Protein AF-A0A7V8YQB6-F1 (afdb_monomer_lite)

Sequence (262 aa):
MSSCWRRGRGGPSGEDEVRTTPVVWRSEDGDKWQQLETNGLTARYLDAIVTSGGAFLAFGAEEVPAPPGLESEEDLEEEEGAETGEPEMVYVTSVWRSEDGEQWTAVGGDPVTPAGENSSEGLGAVAVNGDRVVVSLGAECYGCYDDFSNALYRSEDDGRSWQELDDTGLDDLDLANTDVIPRVVSFDSGFVAVGTSEDGDDTVATLWRSADGETWTGKTQLGGPREYEYAADIDAMAATETGVIILELRGDELAVWRVELS

pLDDT: mean 82.9, std 16.32, range [29.64, 98.06]

Secondary structure (DSSP, 8-state):
-------------SSS-------EEE-SSSS--EEEP-BT---SEEEEEEEETTEEEEEEEEEEEPPTT---GGGGT--S----PPPPEEEEEEEEEESSSSB-EEESSS-SS-SSS--EEEEEEEEEETTEEEEEEEEEPTTSTT-EEEEEEEESSTTSS-EEE--TT-GGG--TT-----EEEEETTEEEEEEEEEETTEEEEEEEEESSSSS-EEEEE--S--EES-PPP--EEEEETTEEEEEEEETTEEEEEEEE--

Foldseek 3Di:
DDWDWDWDQDDDPDPPDRQQDTWTWTDPPVPDIDIAAAAAPQASDWDDWDDAPQKIKTKHKHKDFADPPPDPPVVVPDPDDPDVDDGDIDIAIWMWIGNVNHYTHTAAVAGLDHRDQFHFPDWQEWEDAHNKIKTWTFTHGHPLPQFTDIWIWMDNHNRRHIDIAAQAPVVQQRDPNARWTWYWYDDDQWIKTWTWGDDDQWIFIWIWIDNRNHHTDDTDTDDDDTDGPYTFYFPDKDADNFGIWTWGDDPPDIDIDDDGDD

Radius of gyration: 19.71 Å; chains: 1; bounding box: 48×61×42 Å

Structure (mmCIF, N/CA/C/O backbone):
data_AF-A0A7V8YQB6-F1
#
_entry.id   AF-A0A7V8YQB6-F1
#
loop_
_atom_site.group_PDB
_atom_site.id
_atom_site.type_symbol
_atom_site.label_atom_id
_atom_site.label_alt_id
_atom_site.label_comp_id
_atom_site.label_asym_id
_atom_site.label_entity_id
_atom_site.label_seq_id
_atom_site.pdbx_PDB_ins_code
_atom_site.Cartn_x
_atom_site.Cartn_y
_atom_site.Cartn_z
_atom_site.occupancy
_atom_site.B_iso_or_equiv
_atom_site.auth_seq_id
_atom_site.auth_comp_id
_atom_site.auth_asym_id
_atom_site.auth_atom_id
_atom_site.pdbx_PDB_model_num
ATOM 1 N N . MET A 1 1 ? -7.477 -18.147 6.281 1.00 32.41 1 MET A N 1
ATOM 2 C CA . MET A 1 1 ? -8.869 -17.757 5.982 1.00 32.41 1 MET A CA 1
ATOM 3 C C . MET A 1 1 ? -8.764 -16.613 5.001 1.00 32.41 1 MET A C 1
ATOM 5 O O . MET A 1 1 ? -8.082 -15.655 5.326 1.00 32.41 1 MET A O 1
ATOM 9 N N . SER A 1 2 ? -9.315 -16.751 3.801 1.00 29.64 2 SER A N 1
ATOM 10 C CA . SER A 1 2 ? -9.238 -15.699 2.785 1.00 29.64 2 SER A CA 1
ATOM 11 C C . SER A 1 2 ? -10.543 -14.914 2.831 1.00 29.64 2 SER A C 1
ATOM 13 O O . SER A 1 2 ? -11.567 -15.403 2.369 1.00 29.64 2 SER A O 1
ATOM 15 N N . SER A 1 3 ? -10.528 -13.746 3.466 1.00 32.56 3 SER A N 1
ATOM 16 C CA . SER A 1 3 ? -11.641 -12.794 3.442 1.00 32.56 3 SER A CA 1
ATOM 17 C C . SER A 1 3 ? -11.497 -11.903 2.211 1.00 32.56 3 SER A C 1
ATOM 19 O O . SER A 1 3 ? -10.478 -11.232 2.057 1.00 32.56 3 SER A O 1
ATOM 21 N N . CYS A 1 4 ? -12.494 -11.902 1.329 1.00 34.97 4 CYS A N 1
ATOM 22 C CA . CYS A 1 4 ? -12.606 -10.896 0.276 1.00 34.97 4 CYS A CA 1
ATOM 23 C C . CYS A 1 4 ? -13.251 -9.628 0.863 1.00 34.97 4 CYS A C 1
ATOM 25 O O . CYS A 1 4 ? -14.044 -9.731 1.796 1.00 34.97 4 CYS A O 1
ATOM 27 N N . TRP A 1 5 ? -12.978 -8.453 0.289 1.00 46.47 5 TRP A N 1
ATOM 28 C CA . TRP A 1 5 ? -13.599 -7.175 0.671 1.00 46.47 5 TRP A CA 1
ATOM 29 C C . TRP A 1 5 ? -14.006 -6.400 -0.590 1.00 46.47 5 TRP A C 1
ATOM 31 O O . TRP A 1 5 ? -13.373 -6.548 -1.635 1.00 46.47 5 TRP A O 1
ATOM 41 N N . ARG A 1 6 ? -15.072 -5.588 -0.525 1.00 35.12 6 ARG A N 1
ATOM 42 C CA . ARG A 1 6 ? -15.575 -4.805 -1.670 1.00 35.12 6 ARG A CA 1
ATOM 43 C C . ARG A 1 6 ? -15.864 -3.357 -1.270 1.00 35.12 6 ARG A C 1
ATOM 45 O O . ARG A 1 6 ? -16.648 -3.121 -0.356 1.00 35.12 6 ARG A O 1
ATOM 52 N N . ARG A 1 7 ? -15.293 -2.395 -2.007 1.00 39.41 7 ARG A N 1
ATOM 53 C CA . ARG A 1 7 ? -15.573 -0.951 -1.883 1.00 39.41 7 ARG A CA 1
ATOM 54 C C . ARG A 1 7 ? -16.914 -0.624 -2.554 1.00 39.41 7 ARG A C 1
ATOM 56 O O . ARG A 1 7 ? -17.125 -0.969 -3.716 1.00 39.41 7 ARG A O 1
ATOM 63 N N . GLY A 1 8 ? -17.825 0.031 -1.836 1.00 38.31 8 GLY A N 1
ATOM 64 C CA . GLY A 1 8 ? -19.084 0.545 -2.382 1.00 38.31 8 GLY A CA 1
ATOM 65 C C . GLY A 1 8 ? -19.211 2.044 -2.121 1.00 38.31 8 GLY A C 1
ATOM 66 O O . GLY A 1 8 ? -19.107 2.463 -0.975 1.00 38.31 8 GLY A O 1
ATOM 67 N N . ARG A 1 9 ? -19.445 2.852 -3.165 1.00 43.38 9 ARG A N 1
ATOM 68 C CA . ARG A 1 9 ? -19.865 4.257 -3.013 1.00 43.38 9 ARG A CA 1
ATOM 69 C C . ARG A 1 9 ? -21.390 4.284 -2.873 1.00 43.38 9 ARG A C 1
ATOM 71 O O . ARG A 1 9 ? -22.095 3.920 -3.812 1.00 43.38 9 ARG A O 1
ATOM 78 N N . GLY A 1 10 ? -21.898 4.660 -1.702 1.00 38.88 10 GLY A N 1
ATOM 79 C CA . GLY A 1 10 ? -23.322 4.933 -1.504 1.00 38.88 10 GLY A CA 1
ATOM 80 C C . GLY A 1 10 ? -23.642 6.354 -1.963 1.00 38.88 10 GLY A C 1
ATOM 81 O O . GLY A 1 10 ? -22.994 7.288 -1.511 1.00 38.88 10 GLY A O 1
ATOM 82 N N . GLY A 1 11 ? -24.607 6.523 -2.868 1.00 36.59 11 GLY A N 1
ATOM 83 C CA . GLY A 1 11 ? -25.071 7.842 -3.304 1.00 36.59 11 GLY A CA 1
ATOM 84 C C . GLY A 1 11 ? -26.537 8.076 -2.944 1.00 36.59 11 GLY A C 1
ATOM 85 O O . GLY A 1 11 ? -27.365 7.181 -3.141 1.00 36.59 11 GLY A O 1
ATOM 86 N N . PRO A 1 12 ? -26.871 9.290 -2.487 1.00 45.81 12 PRO A N 1
ATOM 87 C CA . PRO A 1 12 ? -28.145 9.904 -2.819 1.00 45.81 12 PRO A CA 1
ATOM 88 C C . PRO A 1 12 ? -27.963 11.308 -3.417 1.00 45.81 12 PRO A C 1
ATOM 90 O O . PRO A 1 12 ? -27.114 12.091 -3.016 1.00 45.81 12 PRO A O 1
ATOM 93 N N . SER A 1 13 ? -28.799 11.610 -4.407 1.00 49.97 13 SER A N 1
ATOM 94 C CA . SER A 1 13 ? -28.921 12.910 -5.059 1.00 49.97 13 SER A CA 1
ATOM 95 C C . SER A 1 13 ? -29.638 13.914 -4.147 1.00 49.97 13 SER A C 1
ATOM 97 O O . SER A 1 13 ? -30.862 13.868 -4.012 1.00 49.97 13 SER A O 1
ATOM 99 N N . GLY A 1 14 ? -28.868 14.816 -3.558 1.00 47.53 14 GLY A N 1
ATOM 100 C CA . GLY A 1 14 ? -29.276 16.016 -2.830 1.00 47.53 14 GLY A CA 1
ATOM 101 C C . GLY A 1 14 ? -27.992 16.712 -2.387 1.00 47.53 14 GLY A C 1
ATOM 102 O O . GLY A 1 14 ? -27.020 16.018 -2.125 1.00 47.53 14 GLY A O 1
ATOM 103 N N . GLU A 1 15 ? -27.950 18.041 -2.338 1.00 51.22 15 GLU A N 1
ATOM 104 C CA . GLU A 1 15 ? -26.776 18.844 -1.924 1.00 51.22 15 GLU A CA 1
ATOM 105 C C . GLU A 1 15 ? -26.365 18.633 -0.445 1.00 51.22 15 GLU A C 1
ATOM 107 O O . GLU A 1 15 ? -25.643 19.442 0.128 1.00 51.22 15 GLU A O 1
ATOM 112 N N . ASP A 1 16 ? -26.814 17.541 0.177 1.00 52.59 16 ASP A N 1
ATOM 113 C CA . ASP A 1 16 ? -26.273 17.042 1.428 1.00 52.59 16 ASP A CA 1
ATOM 114 C C . ASP A 1 16 ? -24.905 16.438 1.115 1.00 52.59 16 ASP A C 1
ATOM 116 O O . ASP A 1 16 ? -24.802 15.411 0.440 1.00 52.59 16 ASP A O 1
ATOM 120 N N . GLU A 1 17 ? -23.866 17.118 1.589 1.00 55.62 17 GLU A N 1
ATOM 121 C CA . GLU A 1 17 ? -22.487 16.655 1.678 1.00 55.62 17 GLU A CA 1
ATOM 122 C C . GLU A 1 17 ? -22.451 15.130 1.858 1.00 55.62 17 GLU A C 1
ATOM 124 O O . GLU A 1 17 ? -22.851 14.591 2.898 1.00 55.62 17 GLU A O 1
ATOM 129 N N . VAL A 1 18 ? -22.075 14.412 0.792 1.00 56.00 18 VAL A N 1
ATOM 130 C CA . VAL A 1 18 ? -22.052 12.949 0.789 1.00 56.00 18 VAL A CA 1
ATOM 131 C C . VAL A 1 18 ? -20.991 12.541 1.795 1.00 56.00 18 VAL A C 1
ATOM 133 O O . VAL A 1 18 ? -19.811 12.473 1.469 1.00 56.00 18 VAL A O 1
ATOM 136 N N . ARG A 1 19 ? -21.405 12.284 3.037 1.00 56.00 19 ARG A N 1
ATOM 137 C CA . ARG A 1 19 ? -20.531 11.715 4.056 1.00 56.00 19 ARG A CA 1
ATOM 138 C C . ARG A 1 19 ? -20.094 10.348 3.563 1.00 56.00 19 ARG A C 1
ATOM 140 O O . ARG A 1 19 ? -20.851 9.378 3.622 1.00 56.00 19 ARG A O 1
ATOM 147 N N . THR A 1 20 ? -18.873 10.277 3.053 1.00 69.56 20 THR A N 1
ATOM 148 C CA . THR A 1 20 ? -18.257 9.049 2.561 1.00 69.56 20 THR A CA 1
ATOM 149 C C . THR A 1 20 ? -17.735 8.219 3.725 1.00 69.56 20 THR A C 1
ATOM 151 O O . THR A 1 20 ? -16.581 7.827 3.731 1.00 69.56 20 THR A O 1
ATOM 154 N N . THR A 1 21 ? -18.551 7.936 4.741 1.00 81.62 21 THR A N 1
ATOM 155 C CA . THR A 1 21 ? -18.093 7.045 5.812 1.00 81.62 21 THR A CA 1
ATOM 156 C C . THR A 1 21 ? -17.849 5.655 5.214 1.00 81.62 21 THR A C 1
ATOM 158 O O . THR A 1 21 ? -18.752 5.107 4.567 1.00 81.62 21 THR A O 1
ATOM 161 N N . PRO A 1 22 ? -16.647 5.077 5.373 1.00 89.44 22 PRO A N 1
ATOM 162 C CA . PRO A 1 22 ? -16.356 3.765 4.831 1.00 89.44 22 PRO A CA 1
ATOM 163 C C . PRO A 1 22 ? -17.272 2.715 5.456 1.00 89.44 22 PRO A C 1
ATOM 165 O O . PRO A 1 22 ? -17.621 2.773 6.632 1.00 89.44 22 PRO A O 1
ATOM 168 N N . VAL A 1 23 ? -17.655 1.733 4.644 1.00 91.50 23 VAL A N 1
ATOM 169 C CA . VAL A 1 23 ? -18.453 0.587 5.082 1.00 91.50 23 VAL A CA 1
ATOM 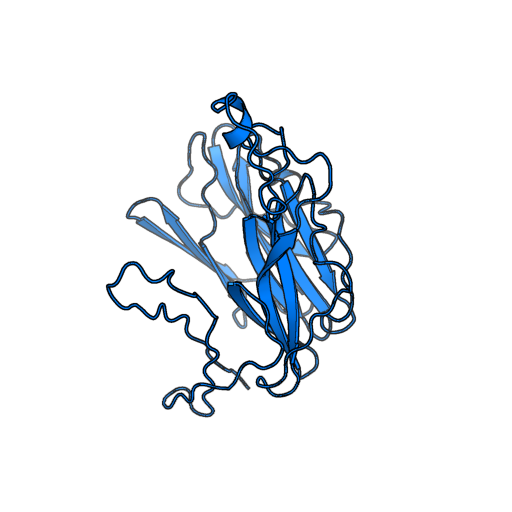170 C C . VAL A 1 23 ? -17.631 -0.683 4.942 1.00 91.50 23 VAL A C 1
ATOM 172 O O . VAL A 1 23 ? -17.038 -0.944 3.895 1.00 91.50 23 VAL A O 1
ATOM 175 N N . VAL A 1 24 ? -17.617 -1.490 5.997 1.00 92.94 24 VAL A N 1
ATOM 176 C CA . VAL A 1 24 ? -16.900 -2.766 6.042 1.00 92.94 24 VAL A CA 1
ATOM 177 C C . VAL A 1 24 ? -17.914 -3.899 5.896 1.00 92.94 24 VAL A C 1
ATOM 179 O O . VAL A 1 24 ? -18.964 -3.889 6.534 1.00 92.94 24 VAL A O 1
ATOM 182 N N . TRP A 1 25 ? -17.624 -4.875 5.034 1.00 95.31 25 TRP A N 1
ATOM 183 C CA . TRP A 1 25 ? -18.513 -6.006 4.747 1.00 95.31 25 TRP A CA 1
ATOM 184 C C . TRP A 1 25 ? -17.789 -7.327 4.957 1.00 95.31 25 TRP A C 1
ATOM 186 O O . TRP A 1 25 ? -16.806 -7.584 4.277 1.00 95.31 25 TRP A O 1
ATOM 196 N N . ARG A 1 26 ? -18.299 -8.199 5.826 1.00 94.81 26 ARG A N 1
ATOM 197 C CA . ARG A 1 26 ? -17.710 -9.516 6.094 1.00 94.81 26 ARG A CA 1
ATOM 198 C C . ARG A 1 26 ? -18.475 -10.623 5.379 1.00 94.81 26 ARG A C 1
ATOM 200 O O . ARG A 1 26 ? -19.706 -10.603 5.319 1.00 94.81 26 ARG A O 1
ATOM 207 N N . SER A 1 27 ? -17.734 -11.622 4.910 1.00 95.44 27 SER A N 1
ATOM 208 C CA . SER A 1 27 ? -18.269 -12.885 4.414 1.00 95.44 27 SER A CA 1
ATOM 209 C C . SER A 1 27 ? -17.462 -14.061 4.961 1.00 95.44 27 SER A C 1
ATOM 211 O O . SER A 1 27 ? -16.235 -14.007 4.998 1.00 95.44 27 SER A O 1
ATOM 213 N N . GLU A 1 28 ? -18.151 -15.120 5.389 1.00 94.38 28 GLU A N 1
ATOM 214 C CA . GLU A 1 28 ? -17.519 -16.386 5.795 1.00 94.38 28 GLU A CA 1
ATOM 215 C C . GLU A 1 28 ? -17.363 -17.363 4.620 1.00 94.38 28 GLU A C 1
ATOM 217 O O . GLU A 1 28 ? -16.513 -18.251 4.666 1.00 94.38 28 GLU A O 1
ATOM 222 N N . ASP A 1 29 ? -18.187 -17.210 3.578 1.00 94.31 29 ASP A N 1
ATOM 223 C CA . ASP A 1 29 ? -18.300 -18.130 2.441 1.00 94.31 29 ASP A CA 1
ATOM 224 C C . ASP A 1 29 ? -17.930 -17.495 1.087 1.00 94.31 29 ASP A C 1
ATOM 226 O O . ASP A 1 29 ? -17.800 -18.205 0.096 1.00 94.31 29 ASP A O 1
ATOM 230 N N . GLY A 1 30 ? -17.736 -16.175 1.040 1.00 95.06 30 GLY A N 1
ATOM 231 C CA . GLY A 1 30 ? -17.519 -15.390 -0.179 1.00 95.06 30 GLY A CA 1
ATOM 232 C C . GLY A 1 30 ? -18.804 -15.045 -0.945 1.00 95.06 30 GLY A C 1
ATOM 233 O O . GLY A 1 30 ? -18.789 -14.148 -1.791 1.00 95.06 30 GLY A O 1
ATOM 234 N N . ASP A 1 31 ? -19.928 -15.687 -0.620 1.00 95.44 31 ASP A N 1
ATOM 235 C CA . ASP A 1 31 ? -21.199 -15.565 -1.340 1.00 95.44 31 ASP A CA 1
ATOM 236 C C . ASP A 1 31 ? -22.177 -14.621 -0.631 1.00 95.44 31 ASP A C 1
ATOM 238 O O . ASP A 1 31 ? -22.929 -13.879 -1.272 1.00 95.44 31 ASP A O 1
ATOM 242 N N . LYS A 1 32 ? -22.189 -14.636 0.705 1.00 95.12 32 LYS A N 1
ATOM 243 C CA . LYS A 1 32 ? -23.085 -13.827 1.535 1.00 95.12 32 LYS A CA 1
ATOM 244 C C . LYS A 1 32 ? -22.306 -12.790 2.307 1.00 95.12 32 LYS A C 1
ATOM 246 O O . LYS A 1 32 ? -21.325 -13.102 2.974 1.00 95.12 32 LYS A O 1
ATOM 251 N N . TRP A 1 33 ? -22.804 -11.564 2.264 1.00 97.19 33 TRP A N 1
ATOM 252 C CA . TRP A 1 33 ? -22.111 -10.407 2.801 1.00 97.19 33 TRP A CA 1
ATOM 253 C C . TRP A 1 33 ? -22.971 -9.717 3.844 1.00 97.19 33 TRP A C 1
ATOM 255 O O . TRP A 1 33 ? -24.144 -9.424 3.604 1.00 97.19 33 TRP A O 1
ATOM 265 N N . GLN A 1 34 ? -22.370 -9.462 4.998 1.00 96.81 34 GLN A N 1
ATOM 266 C CA . GLN A 1 34 ? -22.967 -8.698 6.077 1.00 96.81 34 GLN A CA 1
ATOM 267 C C . GLN A 1 34 ? -22.159 -7.420 6.270 1.00 96.81 34 GLN A C 1
ATOM 269 O O . GLN A 1 34 ? -20.950 -7.481 6.488 1.00 96.81 34 GLN A O 1
ATOM 274 N N . GLN A 1 35 ? -22.831 -6.273 6.210 1.00 96.06 35 GLN A N 1
ATOM 275 C CA . GLN A 1 35 ? -22.233 -5.012 6.627 1.00 96.06 35 GLN A CA 1
ATOM 276 C C . GLN A 1 35 ? -21.983 -5.055 8.139 1.00 96.06 35 GLN A C 1
ATOM 278 O O . GLN A 1 35 ? -22.872 -5.437 8.904 1.00 96.06 35 GLN A O 1
ATOM 283 N N . LEU A 1 36 ? -20.770 -4.700 8.546 1.00 95.50 36 LEU A N 1
ATOM 284 C CA . LEU A 1 36 ? -20.361 -4.586 9.938 1.00 95.50 36 LEU A CA 1
ATOM 285 C C . LEU A 1 36 ? -20.487 -3.138 10.415 1.00 95.50 36 LEU A C 1
ATOM 287 O O . LEU A 1 36 ? -20.390 -2.198 9.624 1.00 95.50 36 LEU A O 1
ATOM 291 N N . GLU A 1 37 ? -20.668 -2.977 11.722 1.00 94.38 37 GLU A N 1
ATOM 292 C CA . GLU A 1 37 ? -20.469 -1.693 12.392 1.00 94.38 37 GLU A CA 1
ATOM 293 C C . GLU A 1 37 ? -18.965 -1.394 12.452 1.00 94.38 37 GLU A C 1
ATOM 295 O O . GLU A 1 37 ? -18.173 -2.291 12.728 1.00 94.38 37 GLU A O 1
ATOM 300 N N . THR A 1 38 ? -18.563 -0.148 12.214 1.00 94.44 38 THR A N 1
ATOM 301 C CA . THR A 1 38 ? -17.147 0.259 12.139 1.00 94.44 38 THR A CA 1
ATOM 302 C C . THR A 1 38 ? -16.806 1.239 13.257 1.00 94.44 38 THR A C 1
ATOM 304 O O . THR A 1 38 ? -16.433 2.388 13.022 1.00 94.44 38 THR A O 1
ATOM 307 N N . ASN A 1 39 ? -16.991 0.808 14.505 1.00 95.62 39 ASN A N 1
ATOM 308 C CA . ASN A 1 39 ? -16.793 1.677 15.664 1.00 95.62 39 ASN A CA 1
ATOM 309 C C . ASN A 1 39 ? -15.314 2.053 15.805 1.00 95.62 39 ASN A C 1
ATOM 311 O O . ASN A 1 39 ? -14.451 1.181 15.758 1.00 95.62 39 ASN A O 1
ATOM 315 N N . GLY A 1 40 ? -15.030 3.342 16.000 1.00 94.06 40 GLY A N 1
ATOM 316 C CA . GLY A 1 40 ? -13.660 3.850 16.146 1.00 94.06 40 GLY A CA 1
ATOM 317 C C . GLY A 1 40 ? -12.879 3.987 14.835 1.00 94.06 40 GLY A C 1
ATOM 318 O O . GLY A 1 40 ? -11.739 4.441 14.864 1.00 94.06 40 GLY A O 1
ATOM 319 N N . LEU A 1 41 ? -13.480 3.640 13.692 1.00 94.56 41 LEU A N 1
ATOM 320 C CA . LEU A 1 41 ? -12.898 3.891 12.380 1.00 94.56 41 LEU A CA 1
ATOM 321 C C . LEU A 1 41 ? -13.237 5.321 11.938 1.00 94.56 41 LEU A C 1
ATOM 323 O O . LEU A 1 41 ? -14.375 5.603 11.565 1.00 94.56 41 LEU A O 1
ATOM 327 N N . THR A 1 42 ? -12.258 6.219 12.013 1.00 92.88 42 THR A N 1
ATOM 328 C CA . THR A 1 42 ? -12.405 7.658 11.714 1.00 92.88 42 THR A CA 1
ATOM 329 C C . THR A 1 42 ? -12.061 8.025 10.272 1.00 92.88 42 THR A C 1
ATOM 331 O O . THR A 1 42 ? -12.212 9.179 9.885 1.00 92.88 42 THR A O 1
ATOM 334 N N . ALA A 1 43 ? -11.644 7.045 9.471 1.00 92.06 43 ALA A N 1
ATOM 335 C CA . ALA A 1 43 ? -11.243 7.231 8.085 1.00 92.06 43 ALA A CA 1
ATOM 336 C C . ALA A 1 43 ? -12.328 7.919 7.239 1.00 92.06 43 ALA A C 1
ATOM 338 O O . ALA A 1 43 ? -13.504 7.541 7.279 1.00 92.06 43 ALA A O 1
ATOM 339 N N . ARG A 1 44 ? -11.916 8.869 6.396 1.00 90.25 44 ARG A N 1
ATOM 340 C CA . ARG A 1 44 ? -12.762 9.463 5.353 1.00 90.25 44 ARG A CA 1
ATOM 341 C C . ARG A 1 44 ? -12.903 8.540 4.148 1.00 90.25 44 ARG A C 1
ATOM 343 O O . ARG A 1 44 ? -13.943 8.527 3.495 1.00 90.25 44 ARG A O 1
ATOM 350 N N . TYR A 1 45 ? -11.878 7.751 3.855 1.00 90.38 45 TYR A N 1
ATOM 351 C CA . TYR A 1 45 ? -11.952 6.626 2.933 1.00 90.38 45 TYR A CA 1
ATOM 352 C C . TYR A 1 45 ? -10.932 5.560 3.317 1.00 90.38 45 TYR A C 1
ATOM 354 O O . TYR A 1 45 ? -9.970 5.835 4.019 1.00 90.38 45 TYR A O 1
ATOM 362 N N . LEU A 1 46 ? -11.176 4.329 2.865 1.00 92.44 46 LEU A N 1
ATOM 363 C CA . LEU A 1 46 ? -10.239 3.219 3.002 1.00 92.44 46 LEU A CA 1
ATOM 364 C C . LEU A 1 46 ? -9.648 2.871 1.643 1.00 92.44 46 LEU A C 1
ATOM 366 O O . LEU A 1 46 ? -10.397 2.738 0.666 1.00 92.44 46 LEU A O 1
ATOM 370 N N . ASP A 1 47 ? -8.342 2.642 1.638 1.00 92.50 47 ASP A N 1
ATOM 371 C CA . ASP A 1 47 ? -7.573 2.227 0.469 1.00 92.50 47 ASP A CA 1
ATOM 372 C C . ASP A 1 47 ? -7.262 0.733 0.514 1.00 92.50 47 ASP A C 1
ATOM 374 O O . ASP A 1 47 ? -7.477 0.028 -0.473 1.00 92.50 47 ASP A O 1
ATOM 378 N N . ALA A 1 48 ? -6.872 0.207 1.682 1.00 94.00 48 ALA A N 1
ATOM 379 C CA . ALA A 1 48 ? -6.620 -1.220 1.857 1.00 94.00 48 ALA A CA 1
ATOM 380 C C . ALA A 1 48 ? -7.109 -1.759 3.202 1.00 94.00 48 ALA A C 1
ATOM 382 O O . ALA A 1 48 ? -7.132 -1.065 4.216 1.00 94.00 48 ALA A O 1
ATOM 383 N N . ILE A 1 49 ? -7.448 -3.050 3.204 1.00 95.88 49 ILE A N 1
ATOM 384 C CA . ILE A 1 49 ? -7.615 -3.847 4.419 1.00 95.88 49 ILE A CA 1
ATOM 385 C C . ILE A 1 49 ? -6.808 -5.134 4.248 1.00 95.88 49 ILE A C 1
ATOM 387 O O . ILE A 1 49 ? -7.041 -5.891 3.304 1.00 95.88 49 ILE A O 1
ATOM 391 N N . VAL A 1 50 ? -5.888 -5.400 5.172 1.00 96.31 50 VAL A N 1
ATOM 392 C CA . VAL A 1 50 ? -5.061 -6.617 5.202 1.00 96.31 50 VAL A CA 1
ATOM 393 C C . VAL A 1 50 ? -5.180 -7.322 6.549 1.00 96.31 50 VAL A C 1
ATOM 395 O O . VAL A 1 50 ? -5.753 -6.790 7.499 1.00 96.31 50 VAL A O 1
ATOM 398 N N . THR A 1 51 ? -4.634 -8.534 6.643 1.00 96.25 51 THR A N 1
ATOM 399 C CA . THR A 1 51 ? -4.553 -9.281 7.903 1.00 96.25 51 THR A CA 1
ATOM 400 C C . THR A 1 51 ? -3.102 -9.519 8.300 1.00 96.25 51 THR A C 1
ATOM 402 O O . THR A 1 51 ? -2.360 -10.070 7.491 1.00 96.25 51 THR A O 1
ATOM 405 N N . SER A 1 52 ? -2.729 -9.193 9.541 1.00 95.38 52 SER A N 1
ATOM 406 C CA . SER A 1 52 ? -1.415 -9.485 10.145 1.00 95.38 52 SER A CA 1
ATOM 407 C C . SER A 1 52 ? -1.597 -9.931 11.591 1.00 95.38 52 SER A C 1
ATOM 409 O O . SER A 1 52 ? -2.447 -9.389 12.299 1.00 95.38 52 SER A O 1
ATOM 411 N N . GLY A 1 53 ? -0.852 -10.947 12.032 1.00 93.00 53 GLY A N 1
ATOM 412 C CA . GLY A 1 53 ? -0.876 -11.394 13.434 1.00 93.00 53 GLY A CA 1
ATOM 413 C C . GLY A 1 53 ? -2.257 -11.759 13.988 1.00 93.00 53 GLY A C 1
ATOM 414 O O . GLY A 1 53 ? -2.517 -11.591 15.178 1.00 93.00 53 GLY A O 1
ATOM 415 N N . GLY A 1 54 ? -3.176 -12.214 13.129 1.00 94.06 54 GLY A N 1
ATOM 416 C CA . GLY A 1 54 ? -4.557 -12.529 13.514 1.00 94.06 54 GLY A CA 1
ATOM 417 C C . GLY A 1 54 ? -5.471 -11.315 13.716 1.00 94.06 54 GLY A C 1
ATOM 418 O O . GLY A 1 54 ? -6.586 -11.490 14.196 1.00 94.06 54 GLY A O 1
ATOM 419 N N . ALA A 1 55 ? -5.028 -10.115 13.347 1.00 96.31 55 ALA A N 1
ATOM 420 C CA . ALA A 1 55 ? -5.830 -8.899 13.320 1.00 96.31 55 ALA A CA 1
ATOM 421 C C . ALA A 1 55 ? -6.001 -8.375 11.890 1.00 96.31 55 ALA A C 1
ATOM 423 O O . ALA A 1 55 ? -5.279 -8.765 10.972 1.00 96.31 55 ALA A O 1
ATOM 424 N N . PHE A 1 56 ? -6.960 -7.475 11.727 1.00 96.81 56 PHE A N 1
ATOM 425 C CA . PHE A 1 56 ? -7.169 -6.650 10.551 1.00 96.81 56 PHE A CA 1
ATOM 426 C C . PHE A 1 56 ? -6.435 -5.322 10.715 1.00 96.81 56 PHE A C 1
ATOM 428 O O . PHE A 1 56 ? -6.477 -4.713 11.786 1.00 96.81 56 PHE A O 1
ATOM 435 N N . LEU A 1 57 ? -5.810 -4.870 9.635 1.00 96.94 57 LEU A N 1
ATOM 436 C CA . LEU A 1 57 ? -5.268 -3.527 9.490 1.00 96.94 57 LEU A CA 1
ATOM 437 C C . LEU A 1 57 ? -6.009 -2.846 8.349 1.00 96.94 57 LEU A C 1
ATOM 439 O O . LEU A 1 57 ? -6.085 -3.406 7.257 1.00 96.94 57 LEU A O 1
ATOM 443 N N . ALA A 1 58 ? -6.562 -1.670 8.613 1.00 96.19 58 ALA A N 1
ATOM 444 C CA . ALA A 1 58 ? -7.181 -0.809 7.622 1.00 96.19 58 ALA A CA 1
ATOM 445 C C . ALA A 1 58 ? -6.286 0.411 7.408 1.00 96.19 58 ALA A C 1
ATOM 447 O O . ALA A 1 58 ? -5.848 1.024 8.377 1.00 96.19 58 ALA A O 1
ATOM 448 N N . PHE A 1 59 ? -6.041 0.737 6.146 1.00 94.19 59 PHE A N 1
ATOM 449 C CA . PHE A 1 59 ? -5.262 1.884 5.697 1.00 94.19 59 PHE A CA 1
ATOM 450 C C . PHE A 1 59 ? -6.189 2.808 4.924 1.00 94.19 59 PHE A C 1
ATOM 452 O O . PHE A 1 59 ? -7.028 2.336 4.145 1.00 94.19 59 PHE A O 1
ATOM 459 N N . GLY A 1 60 ? -6.045 4.106 5.132 1.00 92.06 60 GLY A N 1
ATOM 460 C CA . GLY A 1 60 ? -6.842 5.094 4.427 1.00 92.06 60 GLY A CA 1
ATOM 461 C C . GLY A 1 60 ? -6.597 6.501 4.934 1.00 92.06 60 GLY A C 1
ATOM 462 O O . GLY A 1 60 ? -5.841 6.701 5.884 1.00 92.06 60 GLY A O 1
ATOM 463 N N . ALA A 1 61 ? -7.268 7.466 4.318 1.00 89.31 61 ALA A N 1
ATOM 464 C CA . ALA A 1 61 ? -7.110 8.857 4.697 1.00 89.31 61 ALA A CA 1
ATOM 465 C C . ALA A 1 61 ? -7.966 9.239 5.903 1.00 89.31 61 ALA A C 1
ATOM 467 O O . ALA A 1 61 ? -9.158 8.917 5.988 1.00 89.31 61 ALA A O 1
ATOM 468 N N . GLU A 1 62 ? -7.357 9.997 6.799 1.00 89.62 62 GLU A N 1
ATOM 469 C CA . GLU A 1 62 ? -8.000 10.732 7.877 1.00 89.62 62 GLU A CA 1
ATOM 470 C C . GLU A 1 62 ? -7.806 12.229 7.653 1.00 89.62 62 GLU A C 1
ATOM 472 O O . GLU A 1 62 ? -6.782 12.660 7.133 1.00 89.62 62 GLU A O 1
ATOM 477 N N . GLU A 1 63 ? -8.810 13.014 8.019 1.00 87.44 63 GLU A N 1
ATOM 478 C CA . GLU A 1 63 ? -8.766 14.467 7.916 1.00 87.44 63 GLU A CA 1
ATOM 479 C C . GLU A 1 63 ? -8.334 15.048 9.263 1.00 87.44 63 GLU A C 1
ATOM 481 O O . GLU A 1 63 ? -8.971 14.796 10.292 1.00 87.44 63 GLU A O 1
ATOM 486 N N . VAL A 1 64 ? -7.241 15.805 9.266 1.00 86.75 64 VAL A N 1
ATOM 487 C CA . VAL A 1 64 ? -6.638 16.382 10.473 1.00 86.75 64 VAL A CA 1
ATOM 488 C C . VAL A 1 64 ? -6.377 17.875 10.277 1.00 86.75 64 VAL A C 1
ATOM 490 O O . VAL A 1 64 ? -6.184 18.307 9.143 1.00 86.75 64 VAL A O 1
ATOM 493 N N . PRO A 1 65 ? -6.368 18.692 11.346 1.00 88.56 65 PRO A N 1
ATOM 494 C CA . PRO A 1 65 ? -6.023 20.103 11.217 1.00 88.56 65 PRO A CA 1
ATOM 495 C C . PRO A 1 65 ? -4.623 20.280 10.624 1.00 88.56 65 PRO A C 1
ATOM 497 O O . PRO A 1 65 ? -3.674 19.633 11.080 1.00 88.56 65 PRO A O 1
ATOM 500 N N . ALA A 1 66 ? -4.499 21.180 9.653 1.00 84.44 66 ALA A N 1
ATOM 501 C CA . ALA A 1 66 ? -3.233 21.561 9.058 1.00 84.44 66 ALA A CA 1
ATOM 502 C C . ALA A 1 66 ? -2.273 22.092 10.141 1.00 84.44 66 ALA A C 1
ATOM 504 O O . ALA A 1 66 ? -2.687 22.837 11.046 1.00 84.44 66 ALA A O 1
ATOM 505 N N . PRO A 1 67 ? -0.982 21.726 10.092 1.00 83.62 67 PRO A N 1
ATOM 506 C CA . PRO A 1 67 ? 0.021 22.345 10.943 1.00 83.62 67 PRO A CA 1
ATOM 507 C C . PRO A 1 67 ? 0.095 23.861 10.693 1.00 83.62 67 PRO A C 1
ATOM 509 O O . PRO A 1 67 ? -0.070 24.308 9.560 1.00 83.62 67 PRO A O 1
ATOM 512 N N . PRO A 1 68 ? 0.399 24.684 11.714 1.00 83.12 68 PRO A N 1
ATOM 513 C CA . PRO A 1 68 ? 0.568 26.119 11.510 1.00 83.12 68 PRO A CA 1
ATOM 514 C C . PRO A 1 68 ? 1.663 26.433 10.479 1.00 83.12 68 PRO A C 1
ATOM 516 O O . PRO A 1 68 ? 2.805 26.009 10.662 1.00 83.12 68 PRO A O 1
ATOM 519 N N . GLY A 1 69 ? 1.337 27.246 9.470 1.00 80.69 69 GLY A N 1
ATOM 520 C CA . GLY A 1 69 ? 2.281 27.703 8.442 1.00 80.69 69 GLY A CA 1
ATOM 521 C C . GLY A 1 69 ? 2.279 26.885 7.149 1.00 80.69 69 GLY A C 1
ATOM 522 O O . GLY A 1 69 ? 3.062 27.204 6.261 1.00 80.69 69 GLY A O 1
ATOM 523 N N . LEU A 1 70 ? 1.419 25.870 7.049 1.00 79.00 70 LEU A N 1
ATOM 524 C CA . LEU A 1 70 ? 0.993 25.318 5.768 1.00 79.00 70 LEU A CA 1
ATOM 525 C C . LEU A 1 70 ? -0.061 26.295 5.222 1.00 79.00 70 LEU A C 1
ATOM 527 O O . LEU A 1 70 ? -1.044 26.548 5.914 1.00 79.00 70 LEU A O 1
ATOM 531 N N . GLU A 1 71 ? 0.225 26.960 4.103 1.00 68.31 71 GLU A N 1
ATOM 532 C CA . GLU A 1 71 ? -0.724 27.855 3.427 1.00 68.31 71 GLU A CA 1
ATOM 533 C C . GLU A 1 71 ? -1.295 27.082 2.240 1.00 68.31 71 GLU A C 1
ATOM 535 O O . GLU A 1 71 ? -0.526 26.519 1.460 1.00 68.31 71 GLU A O 1
ATOM 540 N N . SER A 1 72 ? -2.619 27.019 2.109 1.00 67.00 72 SER A N 1
ATOM 541 C CA . SER A 1 72 ? -3.237 26.432 0.924 1.00 67.00 72 SER A CA 1
ATOM 542 C C . SER A 1 72 ? -2.856 27.248 -0.317 1.00 67.00 72 SER A C 1
ATOM 544 O O . SER A 1 72 ? -2.823 28.480 -0.278 1.00 67.00 72 SER A O 1
ATOM 546 N N . GLU A 1 73 ? -2.592 26.599 -1.453 1.00 62.16 73 GLU A N 1
ATOM 547 C CA . GLU A 1 73 ? -2.335 27.336 -2.702 1.00 62.16 73 GLU A CA 1
ATOM 548 C C . GLU A 1 73 ? -3.551 28.172 -3.152 1.00 62.16 73 GLU A C 1
ATOM 550 O O . GLU A 1 73 ? -3.396 29.146 -3.894 1.00 62.16 73 GLU A O 1
ATOM 555 N N . GLU A 1 74 ? -4.753 27.841 -2.660 1.00 60.81 74 GLU A N 1
ATOM 556 C CA . GLU A 1 74 ? -5.985 28.599 -2.910 1.00 60.81 74 GLU A CA 1
ATOM 557 C C . GLU A 1 74 ? -5.948 30.012 -2.291 1.00 60.81 74 GLU A C 1
ATOM 559 O O . GLU A 1 74 ? -6.579 30.930 -2.822 1.00 60.81 74 GLU A O 1
ATOM 564 N N . ASP A 1 75 ? -5.137 30.244 -1.252 1.00 55.56 75 ASP A N 1
ATOM 565 C CA . ASP A 1 75 ? -5.027 31.553 -0.593 1.00 55.56 75 ASP A CA 1
ATOM 566 C C . ASP A 1 75 ? -4.241 32.596 -1.411 1.00 55.56 75 ASP A C 1
ATOM 568 O O . ASP A 1 75 ? -4.278 33.792 -1.104 1.00 55.56 75 ASP A O 1
ATOM 572 N N . LEU A 1 76 ? -3.554 32.194 -2.487 1.00 59.56 76 LEU A N 1
ATOM 573 C CA . LEU A 1 76 ? -2.768 33.127 -3.303 1.00 59.56 76 LEU A CA 1
ATOM 574 C C . LEU A 1 76 ? -3.619 33.978 -4.260 1.00 59.56 76 LEU A C 1
ATOM 576 O O . LEU A 1 76 ? -3.127 34.996 -4.761 1.00 59.56 76 LEU A O 1
ATOM 580 N N . GLU A 1 77 ? -4.881 33.607 -4.509 1.00 61.91 77 GLU A N 1
ATOM 581 C CA . GLU A 1 77 ? -5.754 34.329 -5.447 1.00 61.91 77 GLU A CA 1
ATOM 582 C C . GLU A 1 77 ? -6.913 35.111 -4.789 1.00 61.91 77 GLU A C 1
ATOM 584 O O . GLU A 1 77 ? -7.489 35.983 -5.449 1.00 61.91 77 GLU A O 1
ATOM 589 N N . GLU A 1 78 ? -7.214 34.914 -3.496 1.00 59.44 78 GLU A N 1
ATOM 590 C CA . GLU A 1 78 ? -8.367 35.537 -2.810 1.00 59.44 78 GLU A CA 1
ATOM 591 C C . GLU A 1 78 ? -8.009 36.449 -1.611 1.00 59.44 78 GLU A C 1
ATOM 593 O O . GLU A 1 78 ? -8.634 36.419 -0.551 1.00 59.44 78 GLU A O 1
ATOM 598 N N . GLU A 1 79 ? -7.065 37.384 -1.768 1.00 62.59 79 GLU A N 1
ATOM 599 C CA . GLU A 1 79 ? -6.965 38.509 -0.822 1.00 62.59 79 GLU A CA 1
ATOM 600 C C . GLU A 1 79 ? -8.092 39.539 -1.059 1.00 62.59 79 GLU A C 1
ATOM 602 O O . GLU A 1 79 ? -7.907 40.506 -1.794 1.00 62.59 79 GLU A O 1
ATOM 607 N N . GLU A 1 80 ? -9.252 39.379 -0.407 1.00 56.97 80 GLU A N 1
ATOM 608 C CA . GLU A 1 80 ? -9.974 40.495 0.245 1.00 56.97 80 GLU A CA 1
ATOM 609 C C . GLU A 1 80 ? -11.170 40.012 1.092 1.00 56.97 80 GLU A C 1
ATOM 611 O O . GLU A 1 80 ? -12.341 40.264 0.804 1.00 56.97 80 GLU A O 1
ATOM 616 N N . GLY A 1 81 ? -10.873 39.367 2.221 1.00 58.34 81 GLY A N 1
ATOM 617 C CA . GLY A 1 81 ? -11.872 39.129 3.260 1.00 58.34 81 GLY A CA 1
ATOM 618 C C . GLY A 1 81 ? -11.480 38.016 4.210 1.00 58.34 81 GLY A C 1
ATOM 619 O O . GLY A 1 81 ? -12.023 36.930 4.101 1.00 58.34 81 GLY A O 1
ATOM 620 N N . ALA A 1 82 ? -10.577 38.294 5.155 1.00 57.12 82 ALA A N 1
ATOM 621 C CA . ALA A 1 82 ? -10.229 37.364 6.226 1.00 57.12 82 ALA A CA 1
ATOM 622 C C . ALA A 1 82 ? -11.457 37.089 7.115 1.00 57.12 82 ALA A C 1
ATOM 624 O O . ALA A 1 82 ? -11.650 37.717 8.163 1.00 57.12 82 ALA A O 1
ATOM 625 N N . GLU A 1 83 ? -12.327 36.180 6.679 1.00 62.09 83 GLU A N 1
ATOM 626 C CA . GLU A 1 83 ? -13.226 35.500 7.587 1.00 62.09 83 GLU A CA 1
ATOM 627 C C . GLU A 1 83 ? -12.351 34.760 8.594 1.00 62.09 83 GLU A C 1
ATOM 629 O O . GLU A 1 83 ? -11.342 34.144 8.263 1.00 62.09 83 GLU A O 1
ATOM 634 N N . THR A 1 84 ? -12.703 34.877 9.868 1.00 63.78 84 THR A N 1
ATOM 635 C CA . THR A 1 84 ? -12.116 34.077 10.939 1.00 63.78 84 THR A CA 1
ATOM 636 C C . THR A 1 84 ? -12.623 32.643 10.767 1.00 63.78 84 THR A C 1
ATOM 638 O O . THR A 1 84 ? -13.540 32.230 11.480 1.00 63.78 84 THR A O 1
ATOM 641 N N . GLY A 1 85 ? -12.127 31.978 9.724 1.00 63.12 85 GLY A N 1
ATOM 642 C CA . GLY A 1 85 ? -12.531 30.666 9.246 1.00 63.12 85 GLY A CA 1
ATOM 643 C C . GLY A 1 85 ? -11.894 29.560 10.070 1.00 63.12 85 GLY A C 1
ATOM 644 O O . GLY A 1 85 ? -10.937 29.776 10.812 1.00 63.12 85 GLY A O 1
ATOM 645 N N . GLU A 1 86 ? -12.502 28.389 10.013 1.00 77.44 86 GLU A N 1
ATOM 646 C CA . GLU A 1 86 ? -12.052 27.174 10.684 1.00 77.44 86 GLU A CA 1
ATOM 647 C C . GLU A 1 86 ? -10.594 26.839 10.310 1.00 77.44 86 GLU A C 1
ATOM 649 O O . GLU A 1 86 ? -10.116 27.301 9.274 1.00 77.44 86 GLU A O 1
ATOM 654 N N . PRO A 1 87 ? -9.848 26.101 11.158 1.00 80.00 87 PRO A N 1
ATOM 655 C CA . PRO A 1 87 ? -8.514 25.660 10.769 1.00 80.00 87 PRO A CA 1
ATOM 656 C C . PRO A 1 87 ? -8.599 24.888 9.451 1.00 80.00 87 PRO A C 1
ATOM 658 O O . PRO A 1 87 ? -9.488 24.053 9.287 1.00 80.00 87 PRO A O 1
ATOM 661 N N . GLU A 1 88 ? -7.664 25.165 8.548 1.00 83.06 88 GLU A N 1
ATOM 662 C CA . GLU A 1 88 ? -7.474 24.374 7.339 1.00 83.06 88 GLU A CA 1
ATOM 663 C C . GLU A 1 88 ? -7.285 22.898 7.716 1.00 83.06 88 GLU A C 1
ATOM 665 O O . GLU A 1 88 ? -6.729 22.577 8.773 1.00 83.06 88 GLU A O 1
ATOM 670 N N . MET A 1 89 ? -7.796 21.998 6.883 1.00 85.31 89 MET A N 1
ATOM 671 C CA . MET A 1 89 ? -7.752 20.560 7.117 1.00 85.31 89 MET A CA 1
ATOM 672 C C . MET A 1 89 ? -6.944 19.896 6.006 1.00 85.31 89 MET A C 1
ATOM 674 O O . MET A 1 89 ? -7.121 20.219 4.836 1.00 85.31 89 MET A O 1
ATOM 678 N N . VAL A 1 90 ? -6.100 18.934 6.370 1.00 85.06 90 VAL A N 1
ATOM 679 C CA . VAL A 1 90 ? -5.295 18.135 5.436 1.00 85.06 90 VAL A CA 1
ATOM 680 C C . VAL A 1 90 ? -5.616 16.654 5.586 1.00 85.06 90 VAL A C 1
ATOM 682 O O . VAL A 1 90 ? -6.075 16.203 6.642 1.00 85.06 90 VAL A O 1
ATOM 685 N N . TYR A 1 91 ? -5.354 15.881 4.534 1.00 84.69 91 TYR A N 1
ATOM 686 C CA . TYR A 1 91 ? -5.465 14.428 4.577 1.00 84.69 91 TYR A CA 1
ATOM 687 C C . TYR A 1 91 ? -4.127 13.782 4.918 1.00 84.69 91 TYR A C 1
ATOM 689 O O . TYR A 1 91 ? -3.080 14.158 4.400 1.00 84.69 91 TYR A O 1
ATOM 697 N N . VAL A 1 92 ? -4.179 12.776 5.784 1.00 86.38 92 VAL A N 1
ATOM 698 C CA . VAL A 1 92 ? -3.025 11.955 6.159 1.00 86.38 92 VAL A CA 1
ATOM 699 C C . VAL A 1 92 ? -3.370 10.480 6.037 1.00 86.38 92 VAL A C 1
ATOM 701 O O . VAL A 1 92 ? -4.503 10.084 6.323 1.00 86.38 92 VAL A O 1
ATOM 704 N N . THR A 1 93 ? -2.401 9.643 5.654 1.00 89.75 93 THR A N 1
ATOM 705 C CA . THR A 1 93 ? -2.581 8.188 5.723 1.00 89.75 93 THR A CA 1
ATOM 706 C C . THR A 1 93 ? -2.501 7.725 7.174 1.00 89.75 93 THR A C 1
ATOM 708 O O . THR A 1 93 ? -1.449 7.758 7.819 1.00 89.75 93 THR A O 1
ATOM 711 N N . SER A 1 94 ? -3.630 7.228 7.667 1.00 91.25 94 SER A N 1
ATOM 712 C CA . SER A 1 94 ? -3.786 6.651 8.998 1.00 91.25 94 SER A CA 1
ATOM 713 C C . SER A 1 94 ? -3.962 5.133 8.915 1.00 91.25 94 SER A C 1
ATOM 715 O O . SER A 1 94 ? -4.376 4.569 7.894 1.00 91.25 94 SER A O 1
ATOM 717 N N . VAL A 1 95 ? -3.646 4.456 10.021 1.00 93.94 95 VAL A N 1
ATOM 718 C CA . VAL A 1 95 ? -3.813 3.006 10.160 1.00 93.94 95 VAL A CA 1
ATOM 719 C C . VAL A 1 95 ? -4.690 2.702 11.357 1.00 93.94 95 VAL A C 1
ATOM 721 O O . VAL A 1 95 ? -4.439 3.159 12.471 1.00 93.94 95 VAL A O 1
ATOM 724 N N . TRP A 1 96 ? -5.692 1.856 11.140 1.00 96.06 96 TRP A N 1
ATOM 725 C CA . TRP A 1 96 ? -6.547 1.332 12.195 1.00 96.06 96 TRP A CA 1
ATOM 726 C C . TRP A 1 96 ? -6.371 -0.176 12.315 1.00 96.06 96 TRP A C 1
ATOM 728 O O . TRP A 1 96 ? -6.339 -0.895 11.318 1.00 96.06 96 TRP A O 1
ATOM 738 N N . ARG A 1 97 ? -6.319 -0.675 13.549 1.00 96.31 97 ARG A N 1
ATOM 739 C CA . ARG A 1 97 ? -6.248 -2.104 13.861 1.00 96.31 97 ARG A CA 1
ATOM 740 C C . ARG A 1 97 ? -7.550 -2.588 14.484 1.00 96.31 97 ARG A C 1
ATOM 742 O O . ARG A 1 97 ? -8.124 -1.907 15.333 1.00 96.31 97 ARG A O 1
ATOM 749 N N . SER A 1 98 ? -7.972 -3.793 14.112 1.00 97.50 98 SER A N 1
ATOM 750 C CA . SER A 1 98 ? -9.121 -4.481 14.703 1.00 97.50 98 SER A CA 1
ATOM 751 C C . SER A 1 98 ? -8.867 -5.979 14.837 1.00 97.50 98 SER A C 1
ATOM 753 O O . SER A 1 98 ? -8.274 -6.587 13.956 1.00 97.50 98 SER A O 1
ATOM 755 N N . GLU A 1 99 ? -9.315 -6.604 15.923 1.00 96.75 99 GLU A N 1
ATOM 756 C CA . GLU A 1 99 ? -9.218 -8.066 16.093 1.00 96.75 99 GLU A CA 1
ATOM 757 C C . GLU A 1 99 ? -10.458 -8.803 15.567 1.00 96.75 99 GLU A C 1
ATOM 759 O O . GLU A 1 99 ? -10.396 -9.997 15.283 1.00 96.75 99 GLU A O 1
ATOM 764 N N . ASP A 1 100 ? -11.577 -8.095 15.409 1.00 95.44 100 ASP A N 1
ATOM 765 C CA . ASP A 1 100 ? -12.887 -8.654 15.054 1.00 95.44 100 ASP A CA 1
ATOM 766 C C . ASP A 1 100 ? -13.494 -8.057 13.770 1.00 95.44 100 ASP A C 1
ATOM 768 O O . ASP A 1 100 ? -14.458 -8.602 13.225 1.00 95.44 100 ASP A O 1
ATOM 772 N N . GLY A 1 101 ? -12.906 -6.973 13.258 1.00 95.75 101 GLY A N 1
ATOM 773 C CA . GLY A 1 101 ? -13.395 -6.201 12.119 1.00 95.75 101 GLY A CA 1
ATOM 774 C C . GLY A 1 101 ? -14.511 -5.209 12.471 1.00 95.75 101 GLY A C 1
ATOM 775 O O . GLY A 1 101 ? -15.030 -4.555 11.566 1.00 95.75 101 GLY A O 1
ATOM 776 N N . GLU A 1 102 ? -14.885 -5.084 13.748 1.00 95.69 102 GLU A N 1
ATOM 777 C CA . GLU A 1 102 ? -16.006 -4.262 14.230 1.00 95.69 102 GLU A CA 1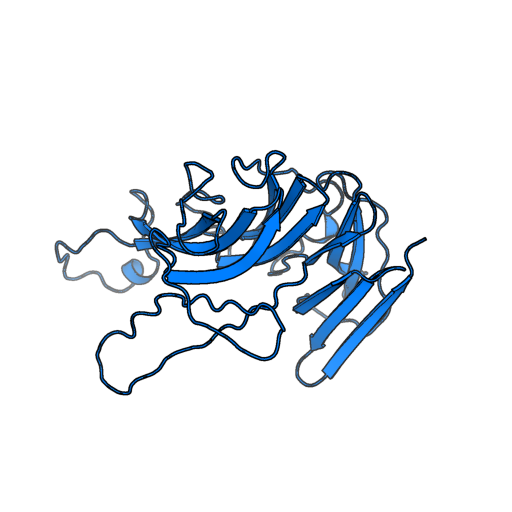
ATOM 778 C C . GLU A 1 102 ? -15.547 -3.115 15.147 1.00 95.69 102 GLU A C 1
ATOM 780 O O . GLU A 1 102 ? -16.080 -2.003 15.079 1.00 95.69 102 GLU A O 1
ATOM 785 N N . GLN A 1 103 ? -14.554 -3.373 16.004 1.00 96.94 103 GLN A N 1
ATOM 786 C CA . GLN A 1 103 ? -13.928 -2.372 16.869 1.00 96.94 103 GLN A CA 1
ATOM 787 C C . GLN A 1 103 ? -12.549 -2.018 16.327 1.00 96.94 103 GLN A C 1
ATOM 789 O O . GLN A 1 103 ? -11.650 -2.860 16.291 1.00 96.94 103 GLN A O 1
ATOM 794 N N . TRP A 1 104 ? -12.389 -0.768 15.916 1.00 96.88 104 TRP A N 1
ATOM 795 C CA . TRP A 1 104 ? -11.175 -0.252 15.307 1.00 96.88 104 TRP A CA 1
ATOM 796 C C . TRP A 1 104 ? -10.497 0.736 16.248 1.00 96.88 104 TRP A C 1
ATOM 798 O O . TRP A 1 104 ? -11.141 1.494 16.972 1.00 96.88 104 TRP A O 1
ATOM 808 N N . THR A 1 105 ? -9.171 0.707 16.276 1.00 95.25 105 THR A N 1
ATOM 809 C CA . THR A 1 105 ? -8.355 1.657 17.036 1.00 95.25 105 THR A CA 1
ATOM 810 C C . THR A 1 105 ? -7.232 2.143 16.143 1.00 95.25 105 THR A C 1
ATOM 812 O O . THR A 1 105 ? -6.544 1.319 15.542 1.00 95.25 105 THR A O 1
ATOM 815 N N . ALA A 1 106 ? -7.053 3.460 16.054 1.00 93.12 106 ALA A N 1
ATOM 816 C CA . ALA A 1 106 ? -5.901 4.037 15.374 1.00 93.12 106 ALA A CA 1
ATOM 817 C C . ALA A 1 106 ? -4.601 3.560 16.051 1.00 93.12 106 ALA A C 1
ATOM 819 O O . ALA A 1 106 ? -4.508 3.517 17.281 1.00 93.12 106 ALA A O 1
ATOM 820 N N . VAL A 1 107 ? -3.617 3.156 15.253 1.00 91.94 107 VAL A N 1
ATOM 821 C CA . VAL A 1 107 ? -2.312 2.635 15.691 1.00 91.94 107 VAL A CA 1
ATOM 822 C C . VAL A 1 107 ? -1.191 3.416 15.004 1.00 91.94 107 VAL A C 1
ATOM 824 O O . VAL A 1 107 ? -1.419 4.006 13.957 1.00 91.94 107 VAL A O 1
ATOM 827 N N . GLY A 1 108 ? 0.005 3.451 15.600 1.00 79.81 108 GLY A N 1
ATOM 828 C CA . GLY A 1 108 ? 1.122 4.292 15.133 1.00 79.81 108 GLY A CA 1
ATOM 829 C C . GLY A 1 108 ? 1.318 5.596 15.919 1.00 79.81 108 GLY A C 1
ATOM 830 O O . GLY A 1 108 ? 2.425 6.121 15.942 1.00 79.81 108 GLY A O 1
ATOM 831 N N . GLY A 1 109 ? 0.309 6.046 16.678 1.00 69.50 109 GLY A N 1
ATOM 832 C CA . GLY A 1 109 ? 0.375 7.253 17.515 1.00 69.50 109 GLY A CA 1
ATOM 833 C C . GLY A 1 109 ? 0.230 8.535 16.697 1.00 69.50 109 GLY A C 1
ATOM 834 O O . GLY A 1 109 ? -0.773 9.226 16.854 1.00 69.50 109 GLY A O 1
ATOM 835 N N . ASP A 1 110 ? 1.197 8.782 15.817 1.00 65.81 110 ASP A N 1
ATOM 836 C CA . ASP A 1 110 ? 1.102 9.727 14.703 1.00 65.81 110 ASP A CA 1
ATOM 837 C C . ASP A 1 110 ? 0.607 8.968 13.453 1.00 65.81 110 ASP A C 1
ATOM 839 O O . ASP A 1 110 ? 0.757 7.737 13.393 1.00 65.81 110 ASP A O 1
ATOM 843 N N . PRO A 1 111 ? -0.017 9.643 12.468 1.00 62.66 111 PRO A N 1
ATOM 844 C CA . PRO A 1 111 ? -0.317 8.995 11.198 1.00 62.66 111 PRO A CA 1
ATOM 845 C C . PRO A 1 111 ? 0.989 8.466 10.591 1.00 62.66 111 PRO A C 1
ATOM 847 O O . PRO A 1 111 ? 2.066 8.993 10.881 1.00 62.66 111 PRO A O 1
ATOM 850 N N . VAL A 1 112 ? 0.907 7.407 9.776 1.00 72.56 112 VAL A N 1
ATOM 851 C CA . VAL A 1 112 ? 2.111 6.772 9.199 1.00 72.56 112 VAL A CA 1
ATOM 852 C C . VAL A 1 112 ? 2.960 7.813 8.476 1.00 72.56 112 VAL A C 1
ATOM 854 O O . VAL A 1 112 ? 4.180 7.787 8.588 1.00 72.56 112 VAL A O 1
ATOM 857 N N . THR A 1 113 ? 2.296 8.782 7.848 1.00 70.12 113 THR A N 1
ATOM 858 C CA . THR A 1 113 ? 2.895 10.029 7.378 1.00 70.12 113 THR A CA 1
ATOM 859 C C . THR A 1 113 ? 2.446 11.192 8.266 1.00 70.12 113 THR A C 1
ATOM 861 O O . THR A 1 113 ? 1.241 11.453 8.347 1.00 70.12 113 THR A O 1
ATOM 864 N N . PRO A 1 114 ? 3.356 11.918 8.934 1.00 65.69 114 PRO A N 1
ATOM 865 C CA . PRO A 1 114 ? 2.969 13.064 9.748 1.00 65.69 114 PRO A CA 1
ATOM 866 C C . PRO A 1 114 ? 2.266 14.134 8.900 1.00 65.69 114 PRO A C 1
ATOM 868 O O . PRO A 1 114 ? 2.617 14.349 7.744 1.00 65.69 114 PRO A O 1
ATOM 871 N N . ALA A 1 115 ? 1.295 14.835 9.492 1.00 55.31 115 ALA A N 1
ATOM 872 C CA . ALA A 1 115 ? 0.696 16.009 8.861 1.00 55.31 115 ALA A CA 1
ATOM 873 C C . ALA A 1 115 ? 1.781 17.075 8.637 1.00 55.31 115 ALA A C 1
ATOM 875 O O . ALA A 1 115 ? 2.458 17.475 9.589 1.00 55.31 115 ALA A O 1
ATOM 876 N N . GLY A 1 116 ? 1.959 17.531 7.400 1.00 62.84 116 GLY A N 1
ATOM 877 C CA . GLY A 1 116 ? 3.001 18.487 7.040 1.00 62.84 116 GLY A CA 1
ATOM 878 C C . GLY A 1 116 ? 3.185 18.590 5.537 1.00 62.84 116 GLY A C 1
ATOM 879 O O . GLY A 1 116 ? 2.324 18.155 4.783 1.00 62.84 116 GLY A O 1
ATOM 880 N N . GLU A 1 117 ? 4.335 19.132 5.135 1.00 55.34 117 GLU A N 1
ATOM 881 C CA . GLU A 1 117 ? 4.721 19.338 3.734 1.00 55.34 117 GLU A CA 1
ATOM 882 C C . GLU A 1 117 ? 4.684 18.049 2.900 1.00 55.34 117 GLU A C 1
ATOM 884 O O . GLU A 1 117 ? 4.674 18.144 1.692 1.00 55.34 117 GLU A O 1
ATOM 889 N N . ASN A 1 118 ? 4.620 16.865 3.516 1.00 56.25 118 ASN A N 1
ATOM 890 C CA . ASN A 1 118 ? 4.572 15.583 2.819 1.00 56.25 118 ASN A CA 1
ATOM 891 C C . ASN A 1 118 ? 3.264 14.829 3.106 1.00 56.25 118 ASN A C 1
ATOM 893 O O . ASN A 1 118 ? 3.290 13.739 3.690 1.00 56.25 118 ASN A O 1
ATOM 897 N N . SER A 1 119 ? 2.108 15.413 2.776 1.00 61.19 119 SER A N 1
ATOM 898 C CA . SER A 1 119 ? 0.849 14.668 2.850 1.00 61.19 119 SER A CA 1
ATOM 899 C C . SER A 1 119 ? 0.877 13.525 1.840 1.00 61.19 119 SER A C 1
ATOM 901 O O . SER A 1 119 ? 1.099 13.715 0.648 1.00 61.19 119 SER A O 1
ATOM 903 N N . SER A 1 120 ? 0.665 12.302 2.321 1.00 59.38 120 SER A N 1
ATOM 904 C CA . SER A 1 120 ? 0.514 11.157 1.431 1.00 59.38 120 SER A CA 1
ATOM 905 C C . SER A 1 120 ? -0.767 11.302 0.617 1.00 59.38 120 SER A C 1
ATOM 907 O O . SER A 1 120 ? -1.855 11.320 1.202 1.00 59.38 120 SER A O 1
ATOM 909 N N . GLU A 1 121 ? -0.663 11.316 -0.702 1.00 66.06 121 GLU A N 1
ATOM 910 C CA . GLU A 1 121 ? -1.847 11.320 -1.561 1.00 66.06 121 GLU A CA 1
ATOM 911 C C . GLU A 1 121 ? -2.367 9.908 -1.848 1.00 66.06 121 GLU A C 1
ATOM 913 O O . GLU A 1 121 ? -3.546 9.719 -2.163 1.00 66.06 121 GLU A O 1
ATOM 918 N N . GLY A 1 122 ? -1.514 8.887 -1.704 1.00 75.94 122 GLY A N 1
ATOM 919 C CA . GLY A 1 122 ? -1.871 7.544 -2.137 1.00 75.94 122 GLY A CA 1
ATOM 920 C C . GLY A 1 122 ? -1.163 6.422 -1.399 1.00 75.94 122 GLY A C 1
ATOM 921 O O . GLY A 1 122 ? 0.061 6.359 -1.319 1.00 75.94 122 GLY A O 1
ATOM 922 N N . LEU A 1 123 ? -1.956 5.457 -0.939 1.00 88.56 123 LEU A N 1
ATOM 923 C CA . LEU A 1 123 ? -1.469 4.126 -0.608 1.00 88.56 123 LEU A CA 1
ATOM 924 C C . LEU A 1 123 ? -1.191 3.355 -1.905 1.00 88.56 123 LEU A C 1
ATOM 926 O O . LEU A 1 123 ? -2.128 2.966 -2.603 1.00 88.56 123 LEU A O 1
ATOM 930 N N . GLY A 1 124 ? 0.079 3.084 -2.202 1.00 90.00 124 GLY A N 1
ATOM 931 C CA . GLY A 1 124 ? 0.469 2.273 -3.355 1.00 90.00 124 GLY A CA 1
ATOM 932 C C . GLY A 1 124 ? 0.164 0.796 -3.139 1.00 90.00 124 GLY A C 1
ATOM 933 O O . GLY A 1 124 ? -0.576 0.174 -3.903 1.00 90.00 124 GLY A O 1
ATOM 934 N N . ALA A 1 125 ? 0.733 0.205 -2.087 1.00 94.06 125 ALA A N 1
ATOM 935 C CA . ALA A 1 125 ? 0.518 -1.199 -1.756 1.00 94.06 125 ALA A CA 1
ATOM 936 C C . ALA A 1 125 ? 0.777 -1.514 -0.281 1.00 94.06 125 ALA A C 1
ATOM 938 O O . ALA A 1 125 ? 1.523 -0.825 0.407 1.00 94.06 125 ALA A O 1
ATOM 939 N N . VAL A 1 126 ? 0.200 -2.629 0.179 1.00 96.00 126 VAL A N 1
ATOM 940 C CA . VAL A 1 126 ? 0.477 -3.221 1.493 1.00 96.00 126 VAL A CA 1
ATOM 941 C C . VAL A 1 126 ? 0.830 -4.693 1.311 1.00 96.00 126 VAL A C 1
ATOM 943 O O . VAL A 1 126 ? 0.029 -5.474 0.794 1.00 96.00 126 VAL A O 1
ATOM 946 N N . ALA A 1 127 ? 2.007 -5.088 1.784 1.00 97.19 127 ALA A N 1
ATOM 947 C CA . ALA A 1 127 ? 2.488 -6.461 1.767 1.00 97.19 127 ALA A CA 1
ATOM 948 C C . ALA A 1 127 ? 2.661 -6.992 3.191 1.00 97.19 127 ALA A C 1
ATOM 950 O O . ALA A 1 127 ? 3.309 -6.363 4.023 1.00 97.19 127 ALA A O 1
ATOM 951 N N . VAL A 1 128 ? 2.122 -8.182 3.465 1.00 97.06 128 VAL A N 1
ATOM 952 C CA . VAL A 1 128 ? 2.244 -8.843 4.774 1.00 97.06 128 VAL A CA 1
ATOM 953 C C . VAL A 1 128 ? 3.024 -10.145 4.629 1.00 97.06 128 VAL A C 1
ATOM 955 O O . VAL A 1 128 ? 2.617 -11.028 3.870 1.00 97.06 128 VAL A O 1
ATOM 958 N N . ASN A 1 129 ? 4.122 -10.285 5.373 1.00 95.62 129 ASN A N 1
ATOM 959 C CA . ASN A 1 129 ? 4.900 -11.518 5.487 1.00 95.62 129 ASN A CA 1
ATOM 960 C C . ASN A 1 129 ? 5.094 -11.876 6.969 1.00 95.62 129 ASN A C 1
ATOM 962 O O . ASN A 1 129 ? 5.955 -11.323 7.649 1.00 95.62 129 ASN A O 1
ATOM 966 N N . GLY A 1 130 ? 4.270 -12.795 7.478 1.00 92.31 130 GLY A N 1
ATOM 967 C CA . GLY A 1 130 ? 4.274 -13.141 8.900 1.00 92.31 130 GLY A CA 1
ATOM 968 C C . GLY A 1 130 ? 3.710 -12.012 9.766 1.00 92.31 130 GLY A C 1
ATOM 969 O O . GLY A 1 130 ? 2.545 -11.652 9.610 1.00 92.31 130 GLY A O 1
ATOM 970 N N . ASP A 1 131 ? 4.528 -11.514 10.691 1.00 91.00 131 ASP A N 1
ATOM 971 C CA . ASP A 1 131 ? 4.277 -10.350 11.556 1.00 91.00 131 ASP A CA 1
ATOM 972 C C . ASP A 1 131 ? 4.795 -9.031 10.960 1.00 91.00 131 ASP A C 1
ATOM 974 O O . ASP A 1 131 ? 4.504 -7.947 11.478 1.00 91.00 131 ASP A O 1
ATOM 978 N N . ARG A 1 132 ? 5.541 -9.118 9.852 1.00 94.62 132 ARG A N 1
ATOM 979 C CA . ARG A 1 132 ? 6.073 -7.963 9.144 1.00 94.62 132 ARG A CA 1
ATOM 980 C C . ARG A 1 132 ? 5.073 -7.440 8.125 1.00 94.62 132 ARG A C 1
ATOM 982 O O . ARG A 1 132 ? 4.583 -8.185 7.271 1.00 94.62 132 ARG A O 1
ATOM 989 N N . VAL A 1 133 ? 4.854 -6.133 8.161 1.00 95.25 133 VAL A N 1
ATOM 990 C CA . VAL A 1 133 ? 4.056 -5.399 7.177 1.00 95.25 133 VAL A CA 1
ATOM 991 C C . VAL A 1 133 ? 4.946 -4.366 6.507 1.00 95.25 133 VAL A C 1
ATOM 993 O O . VAL A 1 133 ? 5.653 -3.645 7.200 1.00 95.25 133 VAL A O 1
ATOM 996 N N . VAL A 1 134 ? 4.912 -4.303 5.181 1.00 92.56 134 VAL A N 1
ATOM 997 C CA . VAL A 1 134 ? 5.574 -3.270 4.375 1.00 92.56 134 VAL A CA 1
ATOM 998 C C . VAL A 1 134 ? 4.506 -2.519 3.600 1.00 92.56 134 VAL A C 1
ATOM 1000 O O . VAL A 1 134 ? 3.586 -3.135 3.058 1.00 92.56 134 VAL A O 1
ATOM 1003 N N . VAL A 1 135 ? 4.625 -1.200 3.560 1.00 92.62 135 VAL A N 1
ATOM 1004 C CA . VAL A 1 135 ? 3.691 -0.300 2.891 1.00 92.62 135 VAL A CA 1
ATOM 1005 C C . VAL A 1 135 ? 4.479 0.615 1.969 1.00 92.62 135 VAL A C 1
ATOM 1007 O O . VAL A 1 135 ? 5.493 1.161 2.397 1.00 92.62 135 VAL A O 1
ATOM 1010 N N . SER A 1 136 ? 4.013 0.774 0.731 1.00 90.69 136 SER A N 1
ATOM 1011 C CA . SER A 1 136 ? 4.477 1.828 -0.171 1.00 90.69 136 SER A CA 1
ATOM 1012 C C . SER A 1 136 ? 3.432 2.928 -0.262 1.00 90.69 136 SER A C 1
ATOM 1014 O O . SER A 1 136 ? 2.243 2.650 -0.446 1.00 90.69 136 SER A O 1
ATOM 1016 N N . LEU A 1 137 ? 3.883 4.167 -0.111 1.00 88.00 137 LEU A N 1
ATOM 1017 C CA . LEU A 1 137 ? 3.072 5.376 -0.158 1.00 88.00 137 LEU A CA 1
ATOM 1018 C C . LEU A 1 137 ? 3.653 6.329 -1.201 1.00 88.00 137 LEU A C 1
ATOM 1020 O O . LEU A 1 137 ? 4.868 6.393 -1.364 1.00 88.00 137 LEU A O 1
ATOM 1024 N N . GLY A 1 138 ? 2.785 7.078 -1.870 1.00 83.81 138 GLY A N 1
ATOM 1025 C CA . GLY A 1 138 ? 3.172 8.306 -2.553 1.00 83.81 138 GLY A CA 1
ATOM 1026 C C . GLY A 1 138 ? 2.996 9.468 -1.596 1.00 83.81 138 GLY A C 1
ATOM 1027 O O . GLY A 1 138 ? 1.905 9.646 -1.044 1.00 83.81 138 GLY A O 1
ATOM 1028 N N . ALA A 1 139 ? 4.067 10.219 -1.379 1.00 77.44 139 ALA A N 1
ATOM 1029 C CA . ALA A 1 139 ? 4.073 11.452 -0.617 1.00 77.44 139 ALA A CA 1
ATOM 1030 C C . ALA A 1 139 ? 4.336 12.606 -1.581 1.00 77.44 139 ALA A C 1
ATOM 1032 O O . ALA A 1 139 ? 5.420 12.701 -2.153 1.00 77.44 139 ALA A O 1
ATOM 1033 N N . GLU A 1 140 ? 3.340 13.464 -1.769 1.00 71.12 140 GLU A N 1
ATOM 1034 C CA . GLU A 1 140 ? 3.548 14.731 -2.462 1.00 71.12 140 GLU A CA 1
ATOM 1035 C C . GLU A 1 140 ? 4.320 15.642 -1.513 1.00 71.12 140 GLU A C 1
ATOM 1037 O O . GLU A 1 140 ? 3.907 15.794 -0.363 1.00 71.12 140 GLU A O 1
ATOM 1042 N N . CYS A 1 141 ? 5.448 16.202 -1.951 1.00 67.25 141 CYS A N 1
ATOM 1043 C CA . CYS A 1 141 ? 6.140 17.219 -1.169 1.00 67.25 141 CYS A CA 1
ATOM 1044 C C . CYS A 1 141 ? 5.665 18.633 -1.536 1.00 67.25 141 CYS A C 1
ATOM 1046 O O . CYS A 1 141 ? 5.559 19.035 -2.690 1.00 67.25 141 CYS A O 1
ATOM 1048 N N . TYR A 1 142 ? 5.423 19.451 -0.525 1.00 62.72 142 TYR A N 1
ATOM 1049 C CA . TYR A 1 142 ? 4.981 20.820 -0.694 1.00 62.72 142 TYR A CA 1
ATOM 1050 C C . TYR A 1 142 ? 6.116 21.646 -1.306 1.00 62.72 142 TYR A C 1
ATOM 1052 O O . TYR A 1 142 ? 7.203 21.779 -0.735 1.00 62.72 142 TYR A O 1
ATOM 1060 N N . GLY A 1 143 ? 5.874 22.199 -2.494 1.00 64.56 143 GLY A N 1
ATOM 1061 C CA . GLY A 1 143 ? 6.842 23.020 -3.221 1.00 64.56 143 GLY A CA 1
ATOM 1062 C C . GLY A 1 143 ? 7.926 22.241 -3.975 1.00 64.56 143 GLY A C 1
ATOM 1063 O O . GLY A 1 143 ? 8.822 22.873 -4.549 1.00 64.56 143 GLY A O 1
ATOM 1064 N N . CYS A 1 144 ? 7.862 20.907 -4.011 1.00 62.53 144 CYS A N 1
ATOM 1065 C CA . CYS A 1 144 ? 8.506 20.155 -5.080 1.00 62.53 144 CYS A CA 1
ATOM 1066 C C . CYS A 1 144 ? 7.505 20.105 -6.241 1.00 62.53 144 CYS A C 1
ATOM 1068 O O . CYS A 1 144 ? 6.374 19.668 -6.095 1.00 62.53 144 CYS A O 1
ATOM 1070 N N . TYR A 1 145 ? 7.863 20.722 -7.361 1.00 60.91 145 TYR A N 1
ATOM 1071 C CA . TYR A 1 145 ? 6.970 20.845 -8.509 1.00 60.91 145 TYR A CA 1
ATOM 1072 C C . TYR A 1 145 ? 6.666 19.444 -9.067 1.00 60.91 145 TYR A C 1
ATOM 1074 O O . TYR A 1 145 ? 7.552 18.870 -9.687 1.00 60.91 145 TYR A O 1
ATOM 1082 N N . ASP A 1 146 ? 5.448 18.938 -8.853 1.00 57.69 146 ASP A N 1
ATOM 1083 C CA . ASP A 1 146 ? 4.890 17.706 -9.439 1.00 57.69 146 ASP A CA 1
ATOM 1084 C C . ASP A 1 146 ? 5.719 16.412 -9.224 1.00 57.69 146 ASP A C 1
ATOM 1086 O O . ASP A 1 146 ? 5.652 15.495 -10.038 1.00 57.69 146 ASP A O 1
ATOM 1090 N N . ASP A 1 147 ? 6.508 16.317 -8.146 1.00 65.38 147 ASP A N 1
ATOM 1091 C CA . ASP A 1 147 ? 7.319 15.129 -7.840 1.00 65.38 147 ASP A CA 1
ATOM 1092 C C . ASP A 1 147 ? 6.763 14.400 -6.603 1.00 65.38 147 ASP A C 1
ATOM 1094 O O . ASP A 1 147 ? 6.920 14.867 -5.471 1.00 65.38 147 ASP A O 1
ATOM 1098 N N . PHE A 1 148 ? 6.155 13.221 -6.777 1.00 69.88 148 PHE A N 1
ATOM 1099 C CA . PHE A 1 148 ? 5.887 12.349 -5.628 1.00 69.88 148 PHE A CA 1
ATOM 1100 C C . PHE A 1 148 ? 7.174 11.676 -5.182 1.00 69.88 148 PHE A C 1
ATOM 1102 O O . PHE A 1 148 ? 7.833 10.973 -5.945 1.00 69.88 148 PHE A O 1
ATOM 1109 N N . SER A 1 149 ? 7.473 11.795 -3.895 1.00 76.19 149 SER A N 1
ATOM 1110 C CA . SER A 1 149 ? 8.437 10.915 -3.259 1.00 76.19 149 SER A CA 1
ATOM 1111 C C . SER A 1 149 ? 7.755 9.600 -2.890 1.00 76.19 149 SER A C 1
ATOM 1113 O O . SER A 1 149 ? 6.695 9.576 -2.254 1.00 76.19 149 SER A O 1
ATOM 1115 N N . ASN A 1 150 ? 8.365 8.479 -3.262 1.00 83.31 150 ASN A N 1
ATOM 1116 C CA . ASN A 1 150 ? 7.992 7.189 -2.700 1.00 83.31 150 ASN A CA 1
ATOM 1117 C C . ASN A 1 150 ? 8.469 7.125 -1.246 1.00 83.31 150 ASN A C 1
ATOM 1119 O O . ASN A 1 150 ? 9.655 7.274 -0.962 1.00 83.31 150 ASN A O 1
ATOM 1123 N N . ALA A 1 151 ? 7.549 6.830 -0.333 1.00 86.56 151 ALA A N 1
ATOM 1124 C CA . ALA A 1 151 ? 7.880 6.520 1.045 1.00 86.56 151 ALA A 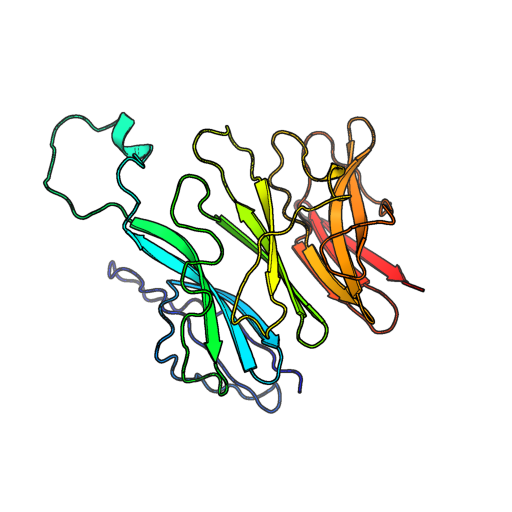CA 1
ATOM 1125 C C . ALA A 1 151 ? 7.561 5.052 1.354 1.00 86.56 151 ALA A C 1
ATOM 1127 O O . ALA A 1 151 ? 6.431 4.577 1.184 1.00 86.56 151 ALA A O 1
ATOM 1128 N N . LEU A 1 152 ? 8.561 4.333 1.867 1.00 90.38 152 LEU A N 1
ATOM 1129 C CA . LEU A 1 152 ? 8.397 2.973 2.363 1.00 90.38 152 LEU A CA 1
ATOM 1130 C C . LEU A 1 152 ? 8.305 2.965 3.885 1.00 90.38 152 LEU A C 1
ATOM 1132 O O . LEU A 1 152 ? 9.162 3.500 4.581 1.00 90.38 152 LEU A O 1
ATOM 1136 N N . TYR A 1 153 ? 7.303 2.269 4.410 1.00 93.12 153 TYR A N 1
ATOM 1137 C CA . TYR A 1 153 ? 7.144 2.056 5.845 1.00 93.12 153 TYR A CA 1
ATOM 1138 C C . TYR A 1 153 ? 7.086 0.574 6.176 1.00 93.12 153 TYR A C 1
ATOM 1140 O O . TYR A 1 153 ? 6.514 -0.234 5.440 1.00 93.12 153 TYR A O 1
ATOM 1148 N N . ARG A 1 154 ? 7.631 0.213 7.337 1.00 94.50 154 ARG A N 1
ATOM 1149 C CA . ARG A 1 154 ? 7.577 -1.142 7.881 1.00 94.50 154 ARG A CA 1
ATOM 1150 C C . ARG A 1 154 ? 7.037 -1.163 9.295 1.00 94.50 154 ARG A C 1
ATOM 1152 O O . ARG A 1 154 ? 7.396 -0.338 10.128 1.00 94.50 154 ARG A O 1
ATOM 1159 N N . SER A 1 155 ? 6.258 -2.195 9.578 1.00 95.19 155 SER A N 1
ATOM 1160 C CA . SER A 1 155 ? 5.946 -2.638 10.928 1.00 95.19 155 SER A CA 1
ATOM 1161 C C . SER A 1 155 ? 6.526 -4.029 11.170 1.00 95.19 155 SER A C 1
ATOM 1163 O O . SER A 1 155 ? 6.440 -4.896 10.300 1.00 95.19 155 SER A O 1
ATOM 1165 N N . GLU A 1 156 ? 7.105 -4.244 12.352 1.00 95.25 156 GLU A N 1
ATOM 1166 C CA . GLU A 1 156 ? 7.569 -5.557 12.835 1.00 95.25 156 GLU A CA 1
ATOM 1167 C C . GLU A 1 156 ? 6.694 -6.104 13.978 1.00 95.25 156 GLU A C 1
ATOM 1169 O O . GLU A 1 156 ? 7.064 -7.055 14.661 1.00 95.25 156 GLU A O 1
ATOM 1174 N N . ASP A 1 157 ? 5.546 -5.475 14.236 1.00 94.06 157 ASP A N 1
ATOM 1175 C CA . ASP A 1 157 ? 4.688 -5.774 15.383 1.00 94.06 157 ASP A CA 1
ATOM 1176 C C . ASP A 1 157 ? 3.194 -5.784 15.022 1.00 94.06 157 ASP A C 1
ATOM 1178 O O . ASP A 1 157 ? 2.344 -5.360 15.814 1.00 94.06 157 ASP A O 1
ATOM 1182 N N . ASP A 1 158 ? 2.866 -6.321 13.842 1.00 92.25 158 ASP A N 1
ATOM 1183 C CA . ASP A 1 158 ? 1.508 -6.402 13.287 1.00 92.25 158 ASP A CA 1
ATOM 1184 C C . ASP A 1 158 ? 0.806 -5.043 13.149 1.00 92.25 158 ASP A C 1
ATOM 1186 O O . ASP A 1 158 ? -0.378 -4.904 13.476 1.00 92.25 158 ASP A O 1
ATOM 1190 N N . GLY A 1 159 ? 1.537 -4.028 12.692 1.00 92.62 159 GLY A N 1
ATOM 1191 C CA . GLY A 1 159 ? 1.021 -2.689 12.416 1.00 92.62 159 GLY A CA 1
ATOM 1192 C C . GLY A 1 159 ? 0.820 -1.814 13.651 1.00 92.62 159 GLY A C 1
ATOM 1193 O O . GLY A 1 159 ? 0.107 -0.818 13.556 1.00 92.62 159 GLY A O 1
ATOM 1194 N N . ARG A 1 160 ? 1.377 -2.169 14.819 1.00 91.75 160 ARG A N 1
ATOM 1195 C CA . ARG A 1 160 ? 1.217 -1.359 16.044 1.00 91.75 160 ARG A CA 1
ATOM 1196 C C . ARG A 1 160 ? 2.167 -0.164 16.061 1.00 91.75 160 ARG A C 1
ATOM 1198 O O . ARG A 1 160 ? 1.779 0.896 16.555 1.00 91.75 160 ARG A O 1
ATOM 1205 N N . SER A 1 161 ? 3.371 -0.337 15.529 1.00 92.06 161 SER A N 1
ATOM 1206 C CA . SER A 1 161 ? 4.362 0.706 15.293 1.00 92.06 161 SER A CA 1
ATOM 1207 C C . SER A 1 161 ? 4.884 0.648 13.860 1.00 92.06 161 SER A C 1
ATOM 1209 O O . SER A 1 161 ? 4.869 -0.406 13.217 1.00 92.06 161 SER A O 1
ATOM 1211 N N . TRP A 1 162 ? 5.317 1.807 13.370 1.00 92.50 162 TRP A N 1
ATOM 1212 C CA . TRP A 1 162 ? 5.762 2.019 11.999 1.00 92.50 162 TRP A CA 1
ATOM 1213 C C . TRP A 1 162 ? 7.119 2.713 11.994 1.00 92.50 162 TRP A C 1
ATOM 1215 O O . TRP A 1 162 ? 7.379 3.605 12.801 1.00 92.50 162 TRP A O 1
ATOM 1225 N N . GLN A 1 163 ? 7.981 2.271 11.091 1.00 91.31 163 GLN A N 1
ATOM 1226 C CA . GLN A 1 163 ? 9.293 2.836 10.835 1.00 91.31 163 GLN A CA 1
ATOM 1227 C C . GLN A 1 163 ? 9.385 3.158 9.346 1.00 91.31 163 GLN A C 1
ATOM 1229 O O . GLN A 1 163 ? 9.177 2.267 8.523 1.00 91.31 163 GLN A O 1
ATOM 1234 N N . GLU A 1 164 ? 9.712 4.405 9.020 1.00 90.19 164 GLU A N 1
ATOM 1235 C CA . GLU A 1 164 ? 10.111 4.790 7.665 1.00 90.19 164 GLU A CA 1
ATOM 1236 C C . GLU A 1 164 ? 11.437 4.116 7.309 1.00 90.19 164 GLU A C 1
ATOM 1238 O O . GLU A 1 164 ? 12.353 4.045 8.137 1.00 90.19 164 GLU A O 1
ATOM 1243 N N . LEU A 1 165 ? 11.509 3.564 6.106 1.00 89.81 165 LEU A N 1
ATOM 1244 C CA . LEU A 1 165 ? 12.662 2.840 5.602 1.00 89.81 165 LEU A CA 1
ATOM 1245 C C . LEU A 1 165 ? 13.406 3.678 4.573 1.00 89.81 165 LEU A C 1
ATOM 1247 O O . LEU A 1 165 ? 12.786 4.319 3.7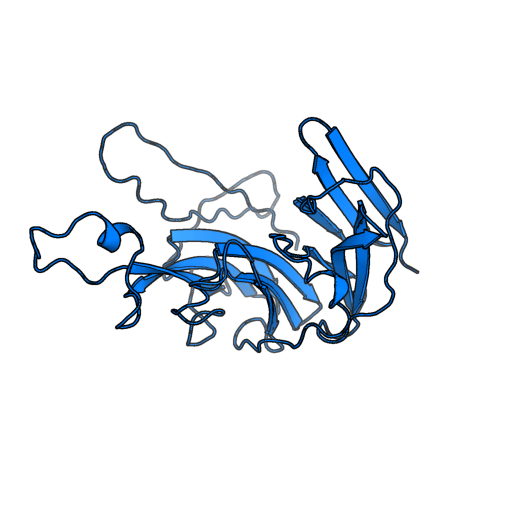32 1.00 89.81 165 LEU A O 1
ATOM 1251 N N . ASP A 1 166 ? 14.731 3.552 4.584 1.00 86.75 166 ASP A N 1
ATOM 1252 C CA . ASP A 1 166 ? 15.533 3.894 3.417 1.00 86.75 166 ASP A CA 1
ATOM 1253 C C . ASP A 1 166 ? 15.237 2.846 2.334 1.00 86.75 166 ASP A C 1
ATOM 1255 O O . ASP A 1 166 ? 15.412 1.643 2.549 1.00 86.75 166 ASP A O 1
ATOM 1259 N N . ASP A 1 167 ? 14.820 3.273 1.152 1.00 80.69 167 ASP A N 1
ATOM 1260 C CA . ASP A 1 167 ? 14.453 2.415 0.025 1.00 80.69 167 ASP A CA 1
ATOM 1261 C C . ASP A 1 167 ? 15.675 1.967 -0.801 1.00 80.69 167 ASP A C 1
ATOM 1263 O O . ASP A 1 167 ? 15.631 1.825 -2.023 1.00 80.69 167 ASP A O 1
ATOM 1267 N N . THR A 1 168 ? 16.785 1.674 -0.113 1.00 88.31 168 THR A N 1
ATOM 1268 C CA . THR A 1 168 ? 18.083 1.367 -0.731 1.00 88.31 168 THR A CA 1
ATOM 1269 C C . THR A 1 168 ? 17.957 0.289 -1.813 1.00 88.31 168 THR A C 1
ATOM 1271 O O . THR A 1 168 ? 17.536 -0.844 -1.548 1.00 88.31 168 THR A O 1
ATOM 1274 N N . GLY A 1 169 ? 18.412 0.614 -3.027 1.00 87.50 169 GLY A N 1
ATOM 1275 C CA . GLY A 1 169 ? 18.346 -0.274 -4.189 1.00 87.50 169 GLY A CA 1
ATOM 1276 C C . GLY A 1 169 ? 17.075 -0.131 -5.034 1.00 87.50 169 GLY A C 1
ATOM 1277 O O . GLY A 1 169 ? 16.957 -0.832 -6.044 1.00 87.50 169 GLY A O 1
ATOM 1278 N N . LEU A 1 170 ? 16.163 0.767 -4.652 1.00 88.19 170 LEU A N 1
ATOM 1279 C CA . LEU A 1 170 ? 15.079 1.289 -5.488 1.00 88.19 170 LEU A CA 1
ATOM 1280 C C . LEU A 1 170 ? 15.399 2.677 -6.062 1.00 88.19 170 LEU A C 1
ATOM 1282 O O . LEU A 1 170 ? 14.504 3.325 -6.585 1.00 88.19 170 LEU A O 1
ATOM 1286 N N . ASP A 1 171 ? 16.670 3.091 -6.056 1.00 85.94 171 ASP A N 1
ATOM 1287 C CA . ASP A 1 171 ? 17.118 4.416 -6.524 1.00 85.94 171 ASP A CA 1
ATOM 1288 C C . ASP A 1 171 ? 16.698 4.728 -7.977 1.00 85.94 171 ASP A C 1
ATOM 1290 O O . ASP A 1 171 ? 16.668 5.875 -8.397 1.00 85.94 171 ASP A O 1
ATOM 1294 N N . ASP A 1 172 ? 16.382 3.696 -8.765 1.00 83.94 172 ASP A N 1
ATOM 1295 C CA . ASP A 1 172 ? 15.893 3.837 -10.137 1.00 83.94 172 ASP A CA 1
ATOM 1296 C C . ASP A 1 172 ? 14.394 4.201 -10.240 1.00 83.94 172 ASP A C 1
ATOM 1298 O O . ASP A 1 172 ? 13.891 4.308 -11.358 1.00 83.94 172 ASP A O 1
ATOM 1302 N N . LEU A 1 173 ? 13.668 4.278 -9.117 1.00 82.25 173 LEU A N 1
ATOM 1303 C CA . LEU A 1 173 ? 12.276 4.745 -9.051 1.00 82.25 173 LEU A CA 1
ATOM 1304 C C . LEU A 1 173 ? 12.182 6.266 -8.879 1.00 82.25 173 LEU A C 1
ATOM 1306 O O . LEU A 1 173 ? 11.137 6.828 -9.181 1.00 82.25 173 LEU A O 1
ATOM 1310 N N . ASP A 1 174 ? 13.258 6.913 -8.421 1.00 75.50 174 ASP A N 1
ATOM 1311 C CA . ASP A 1 174 ? 13.368 8.369 -8.268 1.00 75.50 174 ASP A CA 1
ATOM 1312 C C . ASP A 1 174 ? 13.607 9.023 -9.641 1.00 75.50 174 ASP A C 1
ATOM 1314 O O . ASP A 1 174 ? 14.681 9.548 -9.949 1.00 75.50 174 ASP A O 1
ATOM 1318 N N . LEU A 1 175 ? 12.627 8.873 -10.537 1.00 69.75 175 LEU A N 1
ATOM 1319 C CA . LEU A 1 175 ? 12.651 9.499 -11.852 1.00 69.75 175 LEU A CA 1
ATOM 1320 C C . LEU A 1 175 ? 12.006 10.879 -11.733 1.00 69.75 175 LEU A C 1
ATOM 1322 O O . LEU A 1 175 ? 10.880 11.008 -11.254 1.00 69.75 175 LEU A O 1
ATOM 1326 N N . ALA A 1 176 ? 12.715 11.905 -12.201 1.00 65.69 176 ALA A N 1
ATOM 1327 C CA . ALA A 1 176 ? 12.234 13.280 -12.142 1.00 65.69 176 ALA A CA 1
ATOM 1328 C C . ALA A 1 176 ? 10.893 13.435 -12.883 1.00 65.69 176 ALA A C 1
ATOM 1330 O O . ALA A 1 176 ? 10.804 13.119 -14.073 1.00 65.69 176 ALA A O 1
ATOM 1331 N N . ASN A 1 177 ? 9.905 14.035 -12.225 1.00 65.06 177 ASN A N 1
ATOM 1332 C CA . ASN A 1 177 ? 8.519 14.238 -12.661 1.00 65.06 177 ASN A CA 1
ATOM 1333 C C . ASN A 1 177 ? 7.753 12.930 -12.874 1.00 65.06 177 ASN A C 1
ATOM 1335 O O . ASN A 1 177 ? 7.011 12.799 -13.854 1.00 65.06 177 ASN A O 1
ATOM 1339 N N . THR A 1 178 ? 7.983 11.926 -12.024 1.00 65.12 178 THR A N 1
ATOM 1340 C CA . THR A 1 178 ? 7.216 10.682 -12.099 1.00 65.12 178 THR A CA 1
ATOM 1341 C C . THR A 1 178 ? 6.566 10.317 -10.775 1.00 65.12 178 THR A C 1
ATOM 1343 O O . THR A 1 178 ? 7.220 10.180 -9.746 1.00 65.12 178 THR A O 1
ATOM 1346 N N . ASP A 1 179 ? 5.264 10.069 -10.846 1.00 72.25 179 ASP A N 1
ATOM 1347 C CA . ASP A 1 179 ? 4.402 9.775 -9.701 1.00 72.25 179 ASP A CA 1
ATOM 1348 C C . ASP A 1 179 ? 4.442 8.279 -9.338 1.00 72.25 179 ASP A C 1
ATOM 1350 O O . ASP A 1 179 ? 3.433 7.669 -8.982 1.00 72.25 179 ASP A O 1
ATOM 1354 N N . VAL A 1 180 ? 5.602 7.631 -9.502 1.00 80.19 180 VAL A N 1
ATOM 1355 C CA . VAL A 1 180 ? 5.684 6.166 -9.487 1.00 80.19 180 VAL A CA 1
ATOM 1356 C C . VAL A 1 180 ? 5.736 5.644 -8.065 1.00 80.19 180 VAL A C 1
ATOM 1358 O O . VAL A 1 180 ? 6.776 5.635 -7.405 1.00 80.19 180 VAL A O 1
ATOM 1361 N N . ILE A 1 181 ? 4.626 5.058 -7.629 1.00 87.62 181 ILE A N 1
ATOM 1362 C CA . ILE A 1 181 ? 4.571 4.340 -6.357 1.00 87.62 181 ILE A CA 1
ATOM 1363 C C . ILE A 1 181 ? 4.686 2.837 -6.641 1.00 87.62 181 ILE A C 1
ATOM 1365 O O . ILE A 1 181 ? 3.740 2.232 -7.170 1.00 87.62 181 ILE A O 1
ATOM 1369 N N . PRO A 1 182 ? 5.795 2.164 -6.269 1.00 91.38 182 PRO A N 1
ATOM 1370 C CA . PRO A 1 182 ? 5.950 0.750 -6.563 1.00 91.38 182 PRO A CA 1
ATOM 1371 C C . PRO A 1 182 ? 4.862 -0.058 -5.863 1.00 91.38 182 PRO A C 1
ATOM 1373 O O . PRO A 1 182 ? 4.498 0.180 -4.707 1.00 91.38 182 PRO A O 1
ATOM 1376 N N . ARG A 1 183 ? 4.363 -1.085 -6.545 1.00 94.56 183 ARG A N 1
ATOM 1377 C CA . ARG A 1 183 ? 3.537 -2.109 -5.909 1.00 94.56 183 ARG A CA 1
ATOM 1378 C C . ARG A 1 183 ? 4.439 -3.104 -5.209 1.00 94.56 183 ARG A C 1
ATOM 1380 O O . ARG A 1 183 ? 5.453 -3.524 -5.758 1.00 94.56 183 ARG A O 1
ATOM 1387 N N . VAL A 1 184 ? 4.030 -3.533 -4.021 1.00 96.31 184 VAL A N 1
ATOM 1388 C CA . VAL A 1 184 ? 4.765 -4.501 -3.205 1.00 96.31 184 VAL A CA 1
ATOM 1389 C C . VAL A 1 184 ? 3.847 -5.658 -2.833 1.00 96.31 184 VAL A C 1
ATOM 1391 O O . VAL A 1 184 ? 2.703 -5.455 -2.433 1.00 96.31 184 VAL A O 1
ATOM 1394 N N . VAL A 1 185 ? 4.348 -6.887 -2.952 1.00 97.50 185 VAL A N 1
ATOM 1395 C CA . VAL A 1 185 ? 3.685 -8.099 -2.451 1.00 97.50 185 VAL A CA 1
ATOM 1396 C C . VAL A 1 185 ? 4.666 -8.939 -1.649 1.00 97.50 185 VAL A C 1
ATOM 1398 O O . VAL A 1 185 ? 5.876 -8.904 -1.881 1.00 97.50 185 VAL A O 1
ATOM 1401 N N . SER A 1 186 ? 4.147 -9.730 -0.714 1.00 97.31 186 SER A N 1
ATOM 1402 C CA . SER A 1 186 ? 4.933 -10.776 -0.069 1.00 97.31 186 SER A CA 1
ATOM 1403 C C . SER A 1 186 ? 5.032 -11.999 -0.978 1.00 97.31 186 SER A C 1
ATOM 1405 O O . SER A 1 186 ? 4.068 -12.391 -1.637 1.00 97.31 186 SER A O 1
ATOM 1407 N N . PHE A 1 187 ? 6.213 -12.607 -1.021 1.00 96.62 187 PHE A N 1
ATOM 1408 C CA . PHE A 1 187 ? 6.463 -13.848 -1.747 1.00 96.62 187 PHE A CA 1
ATOM 1409 C C . PHE A 1 187 ? 7.481 -14.682 -0.964 1.00 96.62 187 PHE A C 1
ATOM 1411 O O . PHE A 1 187 ? 8.526 -14.168 -0.559 1.00 96.62 187 PHE A O 1
ATOM 1418 N N . ASP A 1 188 ? 7.163 -15.954 -0.718 1.00 93.12 188 ASP A N 1
ATOM 1419 C CA . ASP A 1 188 ? 7.901 -16.829 0.200 1.00 93.12 188 ASP A CA 1
ATOM 1420 C C . ASP A 1 188 ? 8.192 -16.148 1.554 1.00 93.12 188 ASP A C 1
ATOM 1422 O O . ASP A 1 188 ? 7.272 -15.731 2.258 1.00 93.12 188 ASP A O 1
ATOM 1426 N N . SER A 1 189 ? 9.466 -16.028 1.939 1.00 90.12 189 SER A N 1
ATOM 1427 C CA . SER A 1 189 ? 9.914 -15.384 3.179 1.00 90.12 189 SER A CA 1
ATOM 1428 C C . SER A 1 189 ? 10.357 -13.928 2.990 1.00 90.12 189 SER A C 1
ATOM 1430 O O . SER A 1 189 ? 11.028 -13.394 3.868 1.00 90.12 189 SER A O 1
ATOM 1432 N N . GLY A 1 190 ? 10.066 -13.314 1.839 1.00 96.06 190 GLY A N 1
ATOM 1433 C CA . GLY A 1 190 ? 10.462 -11.943 1.527 1.00 96.06 190 GLY A CA 1
ATOM 1434 C C . GLY A 1 190 ? 9.372 -11.152 0.809 1.00 96.06 190 GLY A C 1
ATOM 1435 O O . GLY A 1 190 ? 8.171 -11.398 0.975 1.00 96.06 190 GLY A O 1
ATOM 1436 N N . PHE A 1 191 ? 9.823 -10.189 0.013 1.00 97.50 191 PHE A N 1
ATOM 1437 C CA . PHE A 1 191 ? 9.018 -9.210 -0.699 1.00 97.50 191 PHE A CA 1
ATOM 1438 C C . PHE A 1 191 ? 9.492 -9.053 -2.139 1.00 97.50 191 PHE A C 1
ATOM 1440 O O . PHE A 1 191 ? 10.670 -9.233 -2.469 1.00 97.50 191 PHE A O 1
ATOM 1447 N N . VAL A 1 192 ? 8.547 -8.685 -2.992 1.00 97.62 192 VAL A N 1
ATOM 1448 C CA . VAL A 1 192 ? 8.767 -8.337 -4.391 1.00 97.62 192 VAL A CA 1
ATOM 1449 C C . VAL A 1 192 ? 8.149 -6.971 -4.613 1.00 97.62 192 VAL A C 1
ATOM 1451 O O . VAL A 1 192 ? 6.986 -6.771 -4.263 1.00 97.62 192 VAL A O 1
ATOM 1454 N N . ALA A 1 193 ? 8.926 -6.062 -5.192 1.00 96.81 193 ALA A N 1
ATOM 1455 C CA . ALA A 1 193 ? 8.461 -4.759 -5.630 1.00 96.81 193 ALA A CA 1
ATOM 1456 C C . ALA A 1 193 ? 8.469 -4.711 -7.153 1.00 96.81 193 ALA A C 1
ATOM 1458 O O . ALA A 1 193 ? 9.371 -5.260 -7.794 1.00 96.81 193 ALA A O 1
ATO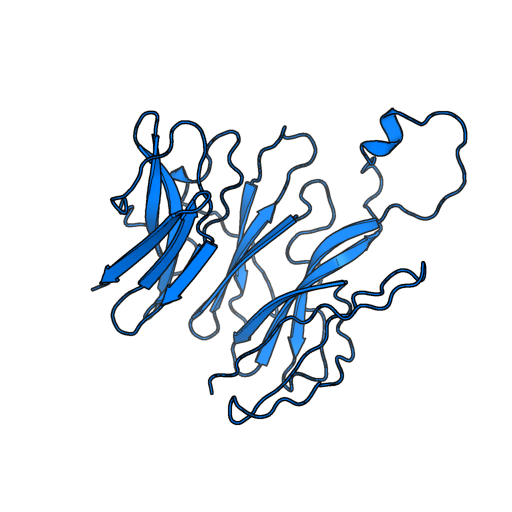M 1459 N N . VAL A 1 194 ? 7.461 -4.064 -7.724 1.00 95.75 194 VAL A N 1
ATOM 1460 C CA . VAL A 1 194 ? 7.410 -3.750 -9.147 1.00 95.75 194 VAL A CA 1
ATOM 1461 C C . VAL A 1 194 ? 6.990 -2.302 -9.292 1.00 95.75 194 VAL A C 1
ATOM 1463 O O . VAL A 1 194 ? 5.996 -1.871 -8.715 1.00 95.75 194 VAL A O 1
ATOM 1466 N N . GLY A 1 195 ? 7.765 -1.581 -10.076 1.00 92.69 195 GLY A N 1
ATOM 1467 C CA . GLY A 1 195 ? 7.548 -0.195 -10.446 1.00 92.69 195 GLY A CA 1
ATOM 1468 C C . GLY A 1 195 ? 8.169 0.032 -11.814 1.00 92.69 195 GLY A C 1
ATOM 1469 O O . GLY A 1 195 ? 8.461 -0.927 -12.535 1.00 92.69 195 GLY A O 1
ATOM 1470 N N . THR A 1 196 ? 8.409 1.285 -12.146 1.00 90.94 196 THR A N 1
ATOM 1471 C CA . THR A 1 196 ? 8.922 1.678 -13.452 1.00 90.94 196 THR A CA 1
ATOM 1472 C C . THR A 1 196 ? 10.296 2.315 -13.281 1.00 90.94 196 THR A C 1
ATOM 1474 O O . THR A 1 196 ? 10.489 3.125 -12.388 1.00 90.94 196 THR A O 1
ATOM 1477 N N . SER A 1 197 ? 11.269 1.902 -14.096 1.00 89.81 197 SER A N 1
ATOM 1478 C CA . SER A 1 197 ? 12.642 2.424 -14.064 1.00 89.81 197 SER A CA 1
ATOM 1479 C C . SER A 1 197 ? 13.097 2.878 -15.445 1.00 89.81 197 SER A C 1
ATOM 1481 O O . SER A 1 197 ? 12.660 2.306 -16.446 1.00 89.81 197 SER A O 1
ATOM 1483 N N . GLU A 1 198 ? 14.075 3.774 -15.502 1.00 88.50 198 GLU A N 1
ATOM 1484 C CA . GLU A 1 198 ? 14.726 4.183 -16.752 1.00 88.50 198 GLU A CA 1
ATOM 1485 C C . GLU A 1 198 ? 15.430 3.029 -17.501 1.00 88.50 198 GLU A C 1
ATOM 1487 O O . GLU A 1 198 ? 16.107 2.169 -16.918 1.00 88.50 198 GLU A O 1
ATOM 1492 N N . ASP A 1 199 ? 15.302 3.050 -18.832 1.00 88.06 199 ASP A N 1
ATOM 1493 C CA . ASP A 1 199 ? 16.062 2.268 -19.814 1.00 88.06 199 ASP A CA 1
ATOM 1494 C C . ASP A 1 199 ? 16.456 3.145 -21.018 1.00 88.06 199 ASP A C 1
ATOM 1496 O O . ASP A 1 199 ? 15.927 3.016 -22.125 1.00 88.06 199 ASP A O 1
ATOM 1500 N N . GLY A 1 200 ? 17.416 4.048 -20.808 1.00 88.19 200 GLY A N 1
ATOM 1501 C CA . GLY A 1 200 ? 17.796 5.044 -21.812 1.00 88.19 200 GLY A CA 1
ATOM 1502 C C . GLY A 1 200 ? 16.842 6.235 -21.776 1.00 88.19 200 GLY A C 1
ATOM 1503 O O . GLY A 1 200 ? 16.705 6.843 -20.726 1.00 88.19 200 GLY A O 1
ATOM 1504 N N . ASP A 1 201 ? 16.211 6.552 -22.909 1.00 86.69 201 ASP A N 1
ATOM 1505 C CA . ASP A 1 201 ? 15.191 7.615 -23.004 1.00 86.69 201 ASP A CA 1
ATOM 1506 C C . ASP A 1 201 ? 13.761 7.082 -22.746 1.00 86.69 201 ASP A C 1
ATOM 1508 O O . ASP A 1 201 ? 12.790 7.833 -22.821 1.00 86.69 201 ASP A O 1
ATOM 1512 N N . ASP A 1 202 ? 13.632 5.775 -22.495 1.00 87.44 202 ASP A N 1
ATOM 1513 C CA . ASP A 1 202 ? 12.364 5.096 -22.239 1.00 87.44 202 ASP A CA 1
ATOM 1514 C C . ASP A 1 202 ? 12.248 4.693 -20.763 1.00 87.44 202 ASP A C 1
ATOM 1516 O O . ASP A 1 202 ? 13.251 4.482 -20.076 1.00 87.44 202 ASP A O 1
ATOM 1520 N N . THR A 1 203 ? 11.020 4.451 -20.313 1.00 87.94 203 THR A N 1
ATOM 1521 C CA . THR A 1 203 ? 10.741 3.773 -19.047 1.00 87.94 203 THR A CA 1
ATOM 1522 C C . THR A 1 203 ? 10.280 2.329 -19.270 1.00 87.94 203 THR A C 1
ATOM 1524 O O . THR A 1 203 ? 9.655 1.981 -20.284 1.00 87.94 203 THR A O 1
ATOM 1527 N N . VAL A 1 204 ? 10.631 1.441 -18.335 1.00 90.94 204 VAL A N 1
ATOM 1528 C CA . VAL A 1 204 ? 10.250 0.023 -18.369 1.00 90.94 204 VAL A CA 1
ATOM 1529 C C . VAL A 1 204 ? 9.824 -0.473 -16.995 1.00 90.94 204 VAL A C 1
ATOM 1531 O O . VAL A 1 204 ? 10.440 -0.141 -15.982 1.00 90.94 204 VAL A O 1
ATOM 1534 N N . ALA A 1 205 ? 8.807 -1.335 -16.977 1.00 93.06 205 ALA A N 1
ATOM 1535 C CA . ALA A 1 205 ? 8.424 -2.056 -15.774 1.00 93.06 205 ALA A CA 1
ATOM 1536 C C . ALA A 1 205 ? 9.609 -2.902 -15.291 1.00 93.06 205 ALA A C 1
ATOM 1538 O O . ALA A 1 205 ? 10.212 -3.657 -16.059 1.00 93.06 205 ALA A O 1
ATOM 1539 N N . THR A 1 206 ? 9.939 -2.799 -14.013 1.00 94.81 206 THR A N 1
ATOM 1540 C CA . THR A 1 206 ? 11.102 -3.446 -13.416 1.00 94.81 206 THR A CA 1
ATOM 1541 C C . THR A 1 206 ? 10.713 -4.084 -12.096 1.00 94.81 206 THR A C 1
ATOM 1543 O O . THR A 1 206 ? 9.866 -3.589 -11.360 1.00 94.81 206 THR A O 1
ATOM 1546 N N . LEU A 1 207 ? 11.308 -5.243 -11.826 1.00 96.44 207 LEU A N 1
ATOM 1547 C CA . LEU A 1 207 ? 11.089 -6.023 -10.620 1.00 96.44 207 LEU A CA 1
ATOM 1548 C C . LEU A 1 207 ? 12.331 -5.992 -9.732 1.00 96.44 207 LEU A C 1
ATOM 1550 O O . LEU A 1 207 ? 13.447 -6.212 -10.210 1.00 96.44 207 LEU A O 1
ATOM 1554 N N . TRP A 1 208 ? 12.105 -5.825 -8.433 1.00 97.38 208 TRP A N 1
ATOM 1555 C CA . TRP A 1 208 ? 13.100 -5.945 -7.371 1.00 97.38 208 TRP A CA 1
ATOM 1556 C C . TRP A 1 208 ? 12.639 -6.955 -6.318 1.00 97.38 208 TRP A C 1
ATOM 1558 O O . TRP A 1 208 ? 11.451 -7.252 -6.173 1.00 97.38 208 TRP A O 1
ATOM 1568 N N . ARG A 1 209 ? 13.593 -7.505 -5.567 1.00 97.06 209 ARG A N 1
ATOM 1569 C CA . ARG A 1 209 ? 13.362 -8.447 -4.468 1.00 97.06 209 ARG A CA 1
ATOM 1570 C C . ARG A 1 209 ? 14.017 -7.935 -3.194 1.00 97.06 209 ARG A C 1
ATOM 1572 O O . ARG A 1 209 ? 15.148 -7.453 -3.234 1.00 97.06 209 ARG A O 1
ATOM 1579 N N . SER A 1 210 ? 13.354 -8.147 -2.067 1.00 97.00 210 SER A N 1
ATOM 1580 C CA . SER A 1 210 ? 13.905 -7.874 -0.743 1.00 97.00 210 SER A CA 1
ATOM 1581 C C . SER A 1 210 ? 13.596 -9.021 0.216 1.00 97.00 210 SER A C 1
ATOM 1583 O O . SER A 1 210 ? 12.524 -9.619 0.162 1.00 97.00 210 SER A O 1
ATOM 1585 N N . ALA A 1 211 ? 14.536 -9.356 1.098 1.00 95.44 211 ALA A N 1
ATOM 1586 C CA . ALA A 1 211 ? 14.294 -10.326 2.167 1.00 95.44 211 ALA A CA 1
ATOM 1587 C C . ALA A 1 211 ? 13.661 -9.675 3.413 1.00 95.44 211 ALA A C 1
ATOM 1589 O O . ALA A 1 211 ? 13.021 -10.359 4.211 1.00 95.44 211 ALA A O 1
ATOM 1590 N N . ASP A 1 212 ? 13.846 -8.367 3.590 1.00 93.00 212 ASP A N 1
ATOM 1591 C CA . ASP A 1 212 ? 13.490 -7.617 4.800 1.00 93.00 212 ASP A CA 1
ATOM 1592 C C . ASP A 1 212 ? 12.528 -6.446 4.555 1.00 93.00 212 ASP A C 1
ATOM 1594 O O . ASP A 1 212 ? 11.976 -5.910 5.517 1.00 93.00 212 ASP A O 1
ATOM 1598 N N . GLY A 1 213 ? 12.274 -6.107 3.291 1.00 93.44 213 GLY A N 1
ATOM 1599 C CA . GLY A 1 213 ? 11.462 -4.967 2.871 1.00 93.44 213 GLY A CA 1
ATOM 1600 C C . GLY A 1 213 ? 12.216 -3.636 2.851 1.00 93.44 213 GLY A C 1
ATOM 1601 O O . GLY A 1 213 ? 11.603 -2.629 2.526 1.00 93.44 213 GLY A O 1
ATOM 1602 N N . GLU A 1 214 ? 13.506 -3.629 3.197 1.00 91.50 214 GLU A N 1
ATOM 1603 C CA . GLU A 1 214 ? 14.340 -2.427 3.352 1.00 91.50 214 GLU A CA 1
ATOM 1604 C C . GLU A 1 214 ? 15.445 -2.396 2.296 1.00 91.50 214 GLU A C 1
ATOM 1606 O O . GLU A 1 214 ? 15.567 -1.440 1.543 1.00 91.50 214 GLU A O 1
ATOM 1611 N N . THR A 1 215 ? 16.210 -3.483 2.159 1.00 94.31 215 THR A N 1
ATOM 1612 C CA . THR A 1 215 ? 17.236 -3.577 1.114 1.00 94.31 215 THR A CA 1
ATOM 1613 C C . THR A 1 215 ? 16.684 -4.298 -0.108 1.00 94.31 215 THR A C 1
ATOM 1615 O O . THR A 1 215 ? 16.347 -5.488 -0.042 1.00 94.31 215 THR A O 1
ATOM 1618 N N . TRP A 1 216 ? 16.638 -3.606 -1.244 1.00 96.00 216 TRP A N 1
ATOM 1619 C CA . TRP A 1 216 ? 16.120 -4.129 -2.504 1.00 96.00 216 TRP A CA 1
ATOM 1620 C C . TRP A 1 216 ? 17.252 -4.499 -3.463 1.00 96.00 216 TRP A C 1
ATOM 1622 O O . TRP A 1 216 ? 18.274 -3.829 -3.581 1.00 96.00 216 TRP A O 1
ATOM 1632 N N . THR A 1 217 ? 17.105 -5.638 -4.138 1.00 95.44 217 THR A N 1
ATOM 1633 C CA . THR A 1 217 ? 18.116 -6.193 -5.047 1.00 95.44 217 THR A CA 1
ATOM 1634 C C . THR A 1 217 ? 17.465 -6.845 -6.264 1.00 95.44 217 THR A C 1
ATOM 1636 O O . THR A 1 217 ? 16.256 -7.063 -6.306 1.00 95.44 217 THR A O 1
ATOM 1639 N N . GLY A 1 218 ? 18.272 -7.219 -7.260 1.00 86.75 218 GLY A N 1
ATOM 1640 C CA . GLY A 1 218 ? 17.805 -8.080 -8.350 1.00 86.75 218 GLY A CA 1
ATOM 1641 C C . GLY A 1 218 ? 16.945 -7.373 -9.397 1.00 86.75 218 GLY A C 1
ATOM 1642 O O . GLY A 1 218 ? 15.988 -7.979 -9.880 1.00 86.75 218 GLY A O 1
ATOM 1643 N N . LYS A 1 219 ? 17.324 -6.139 -9.767 1.00 93.50 219 LYS A N 1
ATOM 1644 C CA . LYS A 1 219 ? 16.725 -5.345 -10.852 1.00 93.50 219 LYS A CA 1
ATOM 1645 C C . LYS A 1 219 ? 16.529 -6.199 -12.107 1.00 93.50 219 LYS A C 1
ATOM 1647 O O . LYS A 1 219 ? 17.495 -6.570 -12.778 1.00 93.50 219 LYS A O 1
ATOM 1652 N N . THR A 1 220 ? 15.277 -6.521 -12.409 1.00 95.38 220 THR A N 1
ATOM 1653 C CA . THR A 1 220 ? 14.888 -7.328 -13.568 1.00 95.38 220 THR A CA 1
ATOM 1654 C C . THR A 1 220 ? 13.889 -6.544 -14.401 1.00 95.38 220 THR A C 1
ATOM 1656 O O . THR A 1 220 ? 12.730 -6.433 -14.016 1.00 95.38 220 THR A O 1
ATOM 1659 N N . GLN A 1 221 ? 14.327 -6.025 -15.549 1.00 94.44 221 GLN A N 1
ATOM 1660 C CA . GLN A 1 221 ? 13.428 -5.368 -16.497 1.00 94.44 221 GLN A CA 1
ATOM 1661 C C . GLN A 1 221 ? 12.441 -6.393 -17.060 1.00 94.44 221 GLN A C 1
ATOM 1663 O O . GLN A 1 221 ? 12.819 -7.416 -17.648 1.00 94.44 221 GLN A O 1
ATOM 1668 N N . LEU A 1 222 ? 11.162 -6.111 -16.875 1.00 90.44 222 LEU A N 1
ATOM 1669 C CA . LEU A 1 222 ? 10.064 -6.865 -17.434 1.00 90.44 222 LEU A CA 1
ATOM 1670 C C . LEU A 1 222 ? 9.889 -6.356 -18.862 1.00 90.44 222 LEU A C 1
ATOM 1672 O O . LEU A 1 222 ? 9.379 -5.266 -19.096 1.00 90.44 222 LEU A O 1
ATOM 1676 N N . GLY A 1 223 ? 10.389 -7.118 -19.840 1.00 87.38 223 GLY A N 1
ATOM 1677 C CA . GLY A 1 223 ? 10.222 -6.754 -21.249 1.00 87.38 223 GLY A CA 1
ATOM 1678 C C . GLY A 1 223 ? 8.750 -6.480 -21.576 1.00 87.38 223 GLY A C 1
ATOM 1679 O O . GLY A 1 223 ? 7.856 -7.002 -20.920 1.00 87.38 223 GLY A O 1
ATOM 1680 N N . GLY A 1 224 ? 8.470 -5.682 -22.595 1.00 84.81 224 GLY A N 1
ATOM 1681 C CA . GLY A 1 224 ? 7.109 -5.220 -22.843 1.00 84.81 224 GLY A CA 1
ATOM 1682 C C . GLY A 1 224 ? 7.113 -3.930 -23.650 1.00 84.81 224 GLY A C 1
ATOM 1683 O O . GLY A 1 224 ? 8.144 -3.601 -24.251 1.00 84.81 224 GLY A O 1
ATOM 1684 N N . PRO A 1 225 ? 5.976 -3.224 -23.698 1.00 77.12 225 PRO A N 1
ATOM 1685 C CA . PRO A 1 225 ? 5.924 -1.910 -24.305 1.00 77.12 225 PRO A CA 1
ATOM 1686 C C . PRO A 1 225 ? 6.786 -0.933 -23.496 1.00 77.12 225 PRO A C 1
ATOM 1688 O O . PRO A 1 225 ? 6.876 -1.015 -22.270 1.00 77.12 225 PRO A O 1
ATOM 1691 N N . ARG A 1 226 ? 7.443 -0.028 -24.214 1.00 82.56 226 ARG A N 1
ATOM 1692 C CA . ARG A 1 226 ? 8.276 1.039 -23.661 1.00 82.56 226 ARG A CA 1
ATOM 1693 C C . ARG A 1 226 ? 7.524 2.345 -23.812 1.00 82.56 226 ARG A C 1
ATOM 1695 O O . ARG A 1 226 ? 6.888 2.536 -24.852 1.00 82.56 226 ARG A O 1
ATOM 1702 N N . GLU A 1 227 ? 7.587 3.195 -22.801 1.00 74.88 227 GLU A N 1
ATOM 1703 C CA . GLU A 1 227 ? 6.996 4.528 -22.867 1.00 74.88 227 GLU A CA 1
ATOM 1704 C C . GLU A 1 227 ? 8.085 5.583 -22.937 1.00 74.88 227 GLU A C 1
ATOM 1706 O O . GLU A 1 227 ? 9.107 5.490 -22.262 1.00 74.88 227 GLU A O 1
ATOM 1711 N N . TYR A 1 228 ? 7.844 6.561 -23.805 1.00 72.06 228 TYR A N 1
ATOM 1712 C CA . TYR A 1 228 ? 8.679 7.739 -23.937 1.00 72.06 228 TYR A CA 1
ATOM 1713 C C . TYR A 1 228 ? 8.138 8.789 -22.964 1.00 72.06 228 TYR A C 1
ATOM 1715 O O . TYR A 1 228 ? 6.938 9.065 -22.976 1.00 72.06 228 TYR A O 1
ATOM 1723 N N . GLU A 1 229 ? 9.020 9.360 -22.150 1.00 63.50 229 GLU A N 1
ATOM 1724 C CA . GLU A 1 229 ? 8.782 10.484 -21.224 1.00 63.50 229 GLU A CA 1
ATOM 1725 C C . GLU A 1 229 ? 7.901 10.257 -19.987 1.00 63.50 229 GLU A C 1
ATOM 1727 O O . GLU A 1 229 ? 8.112 10.981 -19.021 1.00 63.50 229 GLU A O 1
ATOM 1732 N N . TYR A 1 230 ? 6.994 9.277 -19.940 1.00 65.56 230 TYR A N 1
ATOM 1733 C CA . TYR A 1 230 ? 6.183 9.044 -18.736 1.00 65.56 230 TYR A CA 1
ATOM 1734 C C . TYR A 1 230 ? 6.376 7.641 -18.180 1.00 65.56 230 TYR A C 1
ATOM 1736 O O . TYR A 1 230 ? 6.460 6.651 -18.910 1.00 65.56 230 TYR A O 1
ATOM 1744 N N . ALA A 1 231 ? 6.502 7.564 -16.861 1.00 62.78 231 ALA A N 1
ATOM 1745 C CA . ALA A 1 231 ? 6.473 6.300 -16.166 1.00 62.78 231 ALA A CA 1
ATOM 1746 C C . ALA A 1 231 ? 5.015 5.888 -15.975 1.00 62.78 231 ALA A C 1
ATOM 1748 O O . ALA A 1 231 ? 4.214 6.632 -15.416 1.00 62.78 231 ALA A O 1
ATOM 1749 N N . ALA A 1 232 ? 4.670 4.707 -16.467 1.00 68.94 232 ALA A N 1
ATOM 1750 C CA . ALA A 1 232 ? 3.351 4.155 -16.245 1.00 68.94 232 ALA A CA 1
ATOM 1751 C C . ALA A 1 232 ? 3.278 3.473 -14.874 1.00 68.94 232 ALA A C 1
ATOM 1753 O O . ALA A 1 232 ? 4.226 2.814 -14.425 1.00 68.94 232 ALA A O 1
ATOM 1754 N N . ASP A 1 233 ? 2.134 3.647 -14.220 1.00 82.38 233 ASP A N 1
ATOM 1755 C CA . ASP A 1 233 ? 1.853 3.077 -12.914 1.00 82.38 233 ASP A CA 1
ATOM 1756 C C . ASP A 1 233 ? 1.473 1.606 -13.023 1.00 82.38 233 ASP A C 1
ATOM 1758 O O . ASP A 1 233 ? 0.569 1.218 -13.762 1.00 82.38 233 ASP A O 1
ATOM 1762 N N . ILE A 1 234 ? 2.106 0.772 -12.203 1.00 91.19 234 ILE A N 1
ATOM 1763 C CA . ILE A 1 234 ? 1.662 -0.608 -12.027 1.00 91.19 234 ILE A CA 1
ATOM 1764 C C . ILE A 1 234 ? 0.341 -0.591 -11.258 1.00 91.19 234 ILE A C 1
ATOM 1766 O O . ILE A 1 234 ? 0.322 -0.352 -10.053 1.00 91.19 234 ILE A O 1
ATOM 1770 N N . ASP A 1 235 ? -0.772 -0.903 -11.919 1.00 91.50 235 ASP A N 1
ATOM 1771 C CA . ASP A 1 235 ? -2.089 -0.881 -11.274 1.00 91.50 235 ASP A CA 1
ATOM 1772 C C . ASP A 1 235 ? -2.207 -1.911 -10.154 1.00 91.50 235 ASP A C 1
ATOM 1774 O O . ASP A 1 235 ? -2.700 -1.613 -9.062 1.00 91.50 235 ASP A O 1
ATOM 1778 N N . ALA A 1 236 ? -1.783 -3.148 -10.427 1.00 93.69 236 ALA A N 1
ATOM 1779 C CA . ALA A 1 236 ? -1.990 -4.254 -9.507 1.00 93.69 236 ALA A CA 1
ATOM 1780 C C . ALA A 1 236 ? -0.913 -5.330 -9.607 1.00 93.69 236 ALA A C 1
ATOM 1782 O O . ALA A 1 236 ? -0.424 -5.683 -10.681 1.00 93.69 236 ALA A O 1
ATOM 1783 N N . MET A 1 237 ? -0.625 -5.939 -8.460 1.00 96.38 237 MET A N 1
ATOM 1784 C CA . MET A 1 237 ? 0.233 -7.109 -8.361 1.00 96.38 237 MET A CA 1
ATOM 1785 C C . MET A 1 237 ? -0.379 -8.136 -7.410 1.00 96.38 237 MET A C 1
ATOM 1787 O O . MET A 1 237 ? -0.990 -7.790 -6.401 1.00 96.38 237 MET A O 1
ATOM 1791 N N . ALA A 1 238 ? -0.200 -9.415 -7.729 1.00 97.06 238 ALA A N 1
ATOM 1792 C CA . ALA A 1 238 ? -0.582 -10.518 -6.861 1.00 97.06 238 ALA A CA 1
ATOM 1793 C C . ALA A 1 238 ? 0.500 -11.598 -6.849 1.00 97.06 238 ALA A C 1
ATOM 1795 O O . ALA A 1 238 ? 0.991 -12.023 -7.898 1.00 97.06 238 ALA A O 1
ATOM 1796 N N . ALA A 1 239 ? 0.834 -12.082 -5.655 1.00 97.12 239 ALA A N 1
ATOM 1797 C CA . ALA A 1 239 ? 1.668 -13.261 -5.494 1.00 97.12 239 ALA A CA 1
ATOM 1798 C C . ALA A 1 239 ? 0.885 -14.548 -5.798 1.00 97.12 239 ALA A C 1
ATOM 1800 O O . ALA A 1 239 ? -0.324 -14.655 -5.589 1.00 97.12 239 ALA A O 1
ATOM 1801 N N . THR A 1 240 ? 1.608 -15.544 -6.291 1.00 97.06 240 THR A N 1
ATOM 1802 C CA . THR A 1 240 ? 1.150 -16.906 -6.580 1.00 97.06 240 THR A CA 1
ATOM 1803 C C . THR A 1 240 ? 2.073 -17.898 -5.875 1.00 97.06 240 THR A C 1
ATOM 1805 O O . THR A 1 240 ? 3.069 -17.502 -5.282 1.00 97.06 240 THR A O 1
ATOM 1808 N N . GLU A 1 241 ? 1.797 -19.199 -5.976 1.00 95.69 241 GLU A N 1
ATOM 1809 C CA . GLU A 1 241 ? 2.675 -20.231 -5.401 1.00 95.69 241 GLU A CA 1
ATOM 1810 C C . GLU A 1 241 ? 4.080 -20.273 -6.024 1.00 95.69 241 GLU A C 1
ATOM 1812 O O . GLU A 1 241 ? 4.996 -20.808 -5.413 1.00 95.69 241 GLU A O 1
ATOM 1817 N N . THR A 1 242 ? 4.258 -19.761 -7.246 1.00 97.00 242 THR A N 1
ATOM 1818 C CA . THR A 1 242 ? 5.519 -19.897 -8.000 1.00 97.00 242 THR A CA 1
ATOM 1819 C C . THR A 1 242 ? 6.071 -18.567 -8.505 1.00 97.00 242 THR A C 1
ATOM 1821 O O . THR A 1 242 ? 6.980 -18.561 -9.330 1.00 97.00 242 THR A O 1
ATOM 1824 N N . GLY A 1 243 ? 5.481 -17.440 -8.111 1.00 96.94 243 GLY A N 1
ATOM 1825 C CA . GLY A 1 243 ? 5.934 -16.115 -8.521 1.00 96.94 243 GLY A CA 1
ATOM 1826 C C . GLY A 1 243 ? 4.844 -15.056 -8.446 1.00 96.94 243 GLY A C 1
ATOM 1827 O O . GLY A 1 243 ? 3.979 -15.142 -7.579 1.00 96.94 243 GLY A O 1
ATOM 1828 N N . VAL A 1 244 ? 4.844 -14.086 -9.360 1.00 97.81 244 VAL A N 1
ATOM 1829 C CA . VAL A 1 244 ? 3.908 -12.945 -9.342 1.00 97.81 244 VAL A CA 1
ATOM 1830 C C . VAL A 1 244 ? 3.181 -12.747 -10.673 1.00 97.81 244 VAL A C 1
ATOM 1832 O O . VAL A 1 244 ? 3.707 -13.060 -11.746 1.00 97.81 244 VAL A O 1
ATOM 1835 N N . ILE A 1 245 ? 1.959 -12.221 -10.584 1.00 98.06 245 ILE A N 1
ATOM 1836 C CA . ILE A 1 245 ? 1.192 -11.662 -11.700 1.00 98.06 245 ILE A CA 1
ATOM 1837 C C . ILE A 1 245 ? 1.134 -10.150 -11.524 1.00 98.06 245 ILE A C 1
ATOM 1839 O O . ILE A 1 245 ? 0.837 -9.675 -10.429 1.00 98.06 245 ILE A O 1
ATOM 1843 N N . ILE A 1 246 ? 1.402 -9.422 -12.601 1.00 97.06 246 ILE A N 1
ATOM 1844 C CA . ILE A 1 246 ? 1.475 -7.959 -12.625 1.00 97.06 246 ILE A CA 1
ATOM 1845 C C . ILE A 1 246 ? 0.544 -7.470 -13.726 1.00 97.06 246 ILE A C 1
ATOM 1847 O O . ILE A 1 246 ? 0.533 -8.054 -14.814 1.00 97.06 246 ILE A O 1
ATOM 1851 N N . LEU A 1 247 ? -0.232 -6.434 -13.425 1.00 95.69 247 LEU A N 1
ATOM 1852 C CA . LEU A 1 247 ? -1.176 -5.797 -14.329 1.00 95.69 247 LEU A CA 1
ATOM 1853 C C . LEU A 1 247 ? -0.850 -4.313 -14.444 1.00 95.69 247 LEU A C 1
ATOM 1855 O O . LEU A 1 247 ? -0.598 -3.663 -13.431 1.00 95.69 247 LEU A O 1
ATOM 1859 N N . GLU A 1 248 ? -0.916 -3.813 -15.669 1.00 92.81 248 GLU A N 1
ATOM 1860 C CA . GLU A 1 248 ? -0.715 -2.404 -15.988 1.00 92.81 248 GLU A CA 1
ATOM 1861 C C . GLU A 1 248 ? -1.649 -2.000 -17.132 1.00 92.81 248 GLU A C 1
ATOM 1863 O O . GLU A 1 248 ? -1.704 -2.664 -18.172 1.00 92.81 248 GLU A O 1
ATOM 1868 N N . LEU A 1 249 ? -2.409 -0.935 -16.925 1.00 89.44 249 LEU A N 1
ATOM 1869 C CA . LEU A 1 249 ? -3.375 -0.359 -17.836 1.00 89.44 249 LEU A CA 1
ATOM 1870 C C . LEU A 1 249 ? -2.752 0.864 -18.506 1.00 89.44 249 LEU A C 1
ATOM 1872 O O . LEU A 1 249 ? -2.510 1.891 -17.883 1.00 89.44 249 LEU A O 1
ATOM 1876 N N . ARG A 1 250 ? -2.552 0.766 -19.815 1.00 83.25 250 ARG A N 1
ATOM 1877 C CA . ARG A 1 250 ? -1.959 1.810 -20.650 1.00 83.25 250 ARG A CA 1
ATOM 1878 C C . ARG A 1 250 ? -3.001 2.310 -21.631 1.00 83.25 250 ARG A C 1
ATOM 1880 O O . ARG A 1 250 ? -3.219 1.712 -22.684 1.00 83.25 250 ARG A O 1
ATOM 1887 N N . GLY A 1 251 ? -3.701 3.381 -21.268 1.00 84.50 251 GLY A N 1
ATOM 1888 C CA . GLY A 1 251 ? -4.832 3.867 -22.055 1.00 84.50 251 GLY A CA 1
ATOM 1889 C C . GLY A 1 251 ? -5.936 2.808 -22.167 1.00 84.50 251 GLY A C 1
ATOM 1890 O O . GLY A 1 251 ? -6.661 2.561 -21.206 1.00 84.50 251 GLY A O 1
ATOM 1891 N N . ASP A 1 252 ? -6.089 2.198 -23.344 1.00 86.50 252 ASP A N 1
ATOM 1892 C CA . ASP A 1 252 ? -7.040 1.113 -23.615 1.00 86.50 252 ASP A CA 1
ATOM 1893 C C . ASP A 1 252 ? -6.400 -0.287 -23.691 1.00 86.50 252 ASP A C 1
ATOM 1895 O O . ASP A 1 252 ? -7.101 -1.276 -23.934 1.00 86.50 252 ASP A O 1
ATOM 1899 N N . GLU A 1 253 ? -5.093 -0.398 -23.441 1.00 88.50 253 GLU A N 1
ATOM 1900 C CA . GLU A 1 253 ? -4.349 -1.656 -23.440 1.00 88.50 253 GLU A CA 1
ATOM 1901 C C . GLU A 1 253 ? -4.079 -2.158 -22.017 1.00 88.50 253 GLU A C 1
ATOM 1903 O O . GLU A 1 253 ? -3.727 -1.396 -21.126 1.00 88.50 253 GLU A O 1
ATOM 1908 N N . LEU A 1 254 ? -4.205 -3.471 -21.802 1.00 92.06 254 LEU A N 1
ATOM 1909 C CA . LEU A 1 254 ? -3.823 -4.127 -20.550 1.00 92.06 254 LEU A CA 1
ATOM 1910 C C . LEU A 1 254 ? -2.587 -4.991 -20.795 1.00 92.06 254 LEU A C 1
ATOM 1912 O O . LEU A 1 254 ? -2.663 -6.008 -21.495 1.00 92.06 254 LEU A O 1
ATOM 1916 N N . ALA A 1 255 ? -1.471 -4.618 -20.182 1.00 93.06 255 ALA A N 1
ATOM 1917 C CA . ALA A 1 255 ? -0.281 -5.441 -20.120 1.00 93.06 255 ALA A CA 1
ATOM 1918 C C . ALA A 1 255 ? -0.347 -6.376 -18.903 1.00 93.06 255 ALA A C 1
ATOM 1920 O O . ALA A 1 255 ? -0.803 -6.011 -17.818 1.00 93.06 255 ALA A O 1
ATOM 1921 N N . VAL A 1 256 ? 0.071 -7.628 -19.111 1.00 95.94 256 VAL A N 1
ATOM 1922 C CA . VAL A 1 256 ? 0.054 -8.670 -18.081 1.00 95.94 256 VAL A CA 1
ATOM 1923 C C . VAL A 1 256 ? 1.375 -9.417 -18.099 1.00 95.94 256 VAL A C 1
ATOM 1925 O O . VAL A 1 256 ? 1.705 -10.077 -19.089 1.00 95.94 256 VAL A O 1
ATOM 1928 N N . TRP A 1 257 ? 2.090 -9.396 -16.977 1.00 97.31 257 TRP A N 1
ATOM 1929 C CA . TRP A 1 257 ? 3.280 -10.219 -16.783 1.00 97.31 257 TRP A CA 1
ATOM 1930 C C . TRP A 1 257 ? 2.989 -11.366 -15.835 1.00 97.31 257 TRP A C 1
ATOM 1932 O O . TRP A 1 257 ? 2.292 -11.224 -14.831 1.00 97.31 257 TRP A O 1
ATOM 1942 N N . ARG A 1 258 ? 3.590 -12.513 -16.149 1.00 97.31 258 ARG A N 1
ATOM 1943 C CA . ARG A 1 258 ? 3.737 -13.635 -15.229 1.00 97.31 258 ARG A CA 1
ATOM 1944 C C . ARG A 1 258 ? 5.219 -13.894 -15.048 1.00 97.31 258 ARG A C 1
ATOM 1946 O O . ARG A 1 258 ? 5.883 -14.319 -15.992 1.00 97.31 258 ARG A O 1
ATOM 1953 N N . VAL A 1 259 ? 5.713 -13.657 -13.842 1.00 96.94 259 VAL A N 1
ATOM 1954 C CA . VAL A 1 259 ? 7.123 -13.849 -13.507 1.00 96.94 259 VAL A CA 1
ATOM 1955 C C . VAL A 1 259 ? 7.228 -15.043 -12.577 1.00 96.94 259 VAL A C 1
ATOM 1957 O O . VAL A 1 259 ? 6.663 -15.020 -11.488 1.00 96.94 259 VAL A O 1
ATOM 1960 N N . GLU A 1 260 ? 7.928 -16.091 -13.007 1.00 96.75 260 GLU A N 1
ATOM 1961 C CA . GLU A 1 260 ? 8.265 -17.215 -12.134 1.00 96.75 260 GLU A CA 1
ATOM 1962 C C . GLU A 1 260 ? 9.454 -16.830 -11.253 1.00 96.75 260 GLU A C 1
ATOM 1964 O O . GLU A 1 260 ? 10.485 -16.359 -11.739 1.00 96.75 260 GLU A O 1
ATOM 1969 N N . LEU A 1 261 ? 9.298 -17.012 -9.947 1.00 94.56 261 LEU A N 1
ATOM 1970 C CA . LEU A 1 261 ? 10.318 -16.719 -8.959 1.00 94.56 261 LEU A CA 1
ATOM 1971 C C . LEU A 1 261 ? 10.787 -18.057 -8.384 1.00 94.56 261 LEU A C 1
ATOM 1973 O O . LEU A 1 261 ? 10.012 -18.792 -7.777 1.00 94.56 261 LEU A O 1
ATOM 1977 N N . SER A 1 262 ? 12.049 -18.387 -8.662 1.00 86.62 262 SER A N 1
ATOM 1978 C CA . SER A 1 262 ? 12.779 -19.509 -8.063 1.00 86.62 262 SER A CA 1
ATOM 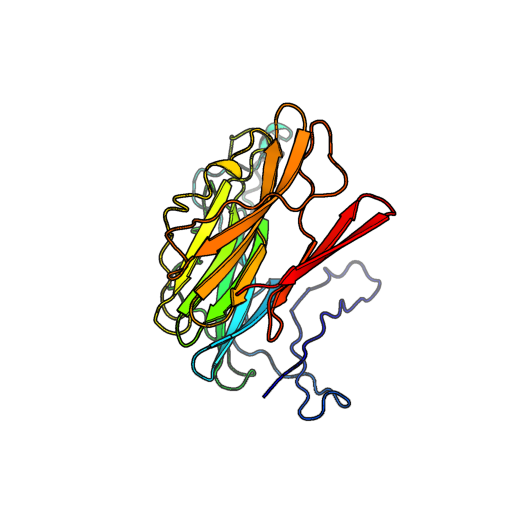1979 C C . SER A 1 262 ? 13.546 -19.095 -6.818 1.00 86.62 262 SER A C 1
ATOM 1981 O O . SER A 1 262 ? 13.930 -17.894 -6.764 1.00 86.62 262 SER A O 1
#